Protein AF-0000000083164530 (afdb_homodimer)

pLDDT: mean 95.66, std 7.74, range [39.88, 98.94]

Nearest PDB structures (foldseek):
  2oqm-assembly2_D  TM=8.917E-01  e=1.297E-09  Shewanella denitrificans
  3qth-assembly1_A  TM=8.956E-01  e=2.385E-07  Colwellia psychrerythraea 34H
  2qe9-assembly1_B  TM=5.819E-01  e=1.856E-02  Bacillus subtilis
  2nsg-assembly1_A  TM=5.407E-01  e=1.346E-01  Corynebacterium glutamicum
  4or2-assembly1_B  TM=2.503E-01  e=7.855E+00  Escherichia coli

Foldseek 3Di:
DDDFPLNVFLLVLQLLLVLLLLLLVLLCPDPPSLVQQQFAPDPPDGGLQVLLQLLLQLLQCLLCLLQVHDGDDDPDTDNDSVSSVVSSVVSSVSSVPRDPVSSRVQQAPWDWADPDDPDTDIDGSVCCRPPPRVVSNVVSSVRSVSRCVVVPRDDDPLSNRCSVPVVSSPD/DDDFPLNVFLLVLQLLLVLLLLVLVLLCPDPPSLVQQQFAPDPPDGGLQVLLQLLLQLLQCLLCLLQVHDGDDDPDTDNDSVSSVVSSVVSSVSSVPRDPVSSRVQQAPWDWADDDDPDIDIDGSVCCRPPPRVVSNVVSSVRSVSRCVVVPRDDDPLSNRCSVPVVSSPD

InterPro domains:
  IPR018531 Protein of unknown function DUF1993 [PF09351] (5-161)
  IPR018531 Protein of unknown function DUF1993 [PTHR36922] (1-161)
  IPR034660 DinB/YfiT-like putative metalloenzymes [G3DSA:1.20.120.450] (1-166)
  IPR034660 DinB/YfiT-like putative metalloenzymes [SSF109854] (4-166)

Organism: Aspergillus parasiticus (NCBI:txid5067)

Sequence (342 aa):
MAHTFYDGTIPVLQSILNTLSHILHRASQHPNANTLLTARLHEDMYPLTDQVRITTQFSENLVARLTGREPVSFDGSPATFAECYERIETVLKALKEADKDVVNRQADVVAKTPMGPEQAVEMSAAAYAHSVALPNIYFHLTTAYGILRKEGVELGKRDYYVGFFPMLGGQMAHTFYDGTIPVLQSILNTLSHILHRASQHPNANTLLTARLHEDMYPLTDQVRITTQFSENLVARLTGREPVSFDGSPATFAECYERIETVLKALKEADKDVVNRQADVVAKTPMGPEQAVEMSAAAYAHSVALPNIYFHLTTAYGILRKEGVELGKRDYYVGFFPMLGGQ

Solvent-accessible surface area (backbone atoms only — not comparable to full-atom values): 18335 Å² total; per-residue (Å²): 132,80,84,48,65,36,66,67,39,53,59,43,52,48,16,52,51,42,13,50,51,49,52,50,52,58,38,66,70,39,96,62,29,79,63,48,48,68,36,48,66,36,92,92,45,70,26,34,27,46,24,51,34,50,29,43,46,44,51,32,44,46,54,18,54,33,62,74,46,82,53,77,80,77,80,74,58,44,86,43,70,69,45,44,51,50,51,45,50,54,43,46,51,56,52,72,66,55,51,57,68,52,27,45,66,28,34,68,46,67,42,84,38,79,62,62,95,85,37,67,44,82,38,28,39,46,54,40,42,56,55,48,39,48,57,51,34,45,41,26,48,39,47,38,52,47,29,41,42,58,72,64,42,93,73,56,71,54,51,64,38,17,29,62,37,60,79,55,57,77,109,132,79,84,48,65,36,66,69,39,52,60,44,52,49,17,52,50,43,14,50,50,48,52,50,54,58,37,64,69,39,97,61,29,77,60,48,47,69,35,48,67,37,93,92,44,69,27,36,27,46,25,52,34,49,30,45,47,43,50,32,44,47,53,18,53,32,62,74,47,81,54,76,82,76,81,73,58,47,87,44,71,68,45,44,50,51,51,47,50,54,43,46,52,55,52,70,66,56,51,58,68,54,27,46,66,26,35,69,46,67,41,83,37,77,62,64,96,85,35,69,43,81,37,27,40,46,54,40,41,57,55,48,40,48,56,49,33,45,39,27,48,40,47,36,53,47,30,40,42,58,72,65,43,93,72,54,72,55,52,64,38,17,28,62,37,60,78,55,58,76,109

Radius of gyration: 19.04 Å; Cα contacts (8 Å, |Δi|>4): 502; chains: 2; bounding box: 48×50×44 Å

Secondary structure (DSSP, 8-state):
----TGGGTHHHHHHHHHHHHHHHHHHHTSTTHHHHTT-BSSTTS-BHHHHHHHHHHHHHHHHHHHTTSPPPPPPS---SHHHHHHHHHHHHHHHHT--HHHHHHHTT-EEEEE-SSS-EEEEEHHHHIIIIIHHHHHHHHHHHHHHHHHTT----HHHHHTTT-GGGTT-/----TGGGTHHHHHHHHHHHHHHHHHHHTSTTHHHHTT-BSSTTS-BHHHHHHHHHHHHHHHHHHHTTSPPPPPPS---SHHHHHHHHHHHHHHHHT--HHHHHHHTT-EEEEE-SSS-EEEEEHHHHIIIIIHHHHHHHHHHHHHHHHHTT----HHHHHTTT-GGGTT-

Structure (mmCIF, N/CA/C/O backbone):
data_AF-0000000083164530-model_v1
#
loop_
_entity.id
_entity.type
_entity.pdbx_description
1 polymer 'Uncharacterized protein'
#
loop_
_atom_site.group_PDB
_atom_site.id
_atom_site.type_symbol
_atom_site.label_atom_id
_atom_site.label_alt_id
_atom_site.label_comp_id
_atom_site.label_asym_id
_atom_site.label_entity_id
_atom_site.label_seq_id
_atom_site.pdbx_PDB_ins_code
_atom_site.Cartn_x
_atom_site.Cartn_y
_atom_site.Cartn_z
_atom_site.occupancy
_atom_site.B_iso_or_equiv
_atom_site.auth_seq_id
_atom_site.auth_comp_id
_atom_site.auth_asym_id
_atom_site.auth_atom_id
_atom_site.pdbx_PDB_model_num
ATOM 1 N N . MET A 1 1 ? -3.197 -14.586 -20.484 1 75.06 1 MET A N 1
ATOM 2 C CA . MET A 1 1 ? -2.875 -15.695 -19.578 1 75.06 1 MET A CA 1
ATOM 3 C C . MET A 1 1 ? -3.467 -15.469 -18.203 1 75.06 1 MET A C 1
ATOM 5 O O . MET A 1 1 ? -3.779 -14.328 -17.828 1 75.06 1 MET A O 1
ATOM 9 N N . ALA A 1 2 ? -3.701 -16.609 -17.484 1 90.75 2 ALA A N 1
ATOM 10 C CA . ALA A 1 2 ? -4.328 -16.594 -16.156 1 90.75 2 ALA A CA 1
ATOM 11 C C . ALA A 1 2 ? -3.455 -15.844 -15.148 1 90.75 2 ALA A C 1
ATOM 13 O O . ALA A 1 2 ? -2.227 -15.93 -15.203 1 90.75 2 ALA A O 1
ATOM 14 N N . HIS A 1 3 ? -4.07 -15.078 -14.352 1 95.69 3 HIS A N 1
ATOM 15 C CA . HIS A 1 3 ? -3.385 -14.352 -13.297 1 95.69 3 HIS A CA 1
ATOM 16 C C . HIS A 1 3 ? -2.564 -15.297 -12.422 1 95.69 3 HIS A C 1
ATOM 18 O O . HIS A 1 3 ? -3.045 -16.359 -12.031 1 95.69 3 HIS A O 1
ATOM 24 N N . THR A 1 4 ? -1.351 -14.898 -12.188 1 97.44 4 THR A N 1
ATOM 25 C CA . THR A 1 4 ? -0.465 -15.703 -11.352 1 97.44 4 THR A CA 1
ATOM 26 C C . THR A 1 4 ? 0.096 -14.875 -10.203 1 97.44 4 THR A C 1
ATOM 28 O O . THR A 1 4 ? -0.115 -13.656 -10.148 1 97.44 4 THR A O 1
ATOM 31 N N . PHE A 1 5 ? 0.802 -15.523 -9.32 1 98.19 5 PHE A N 1
ATOM 32 C CA . PHE A 1 5 ? 1.466 -14.859 -8.195 1 98.19 5 PHE A CA 1
ATOM 33 C C . PHE A 1 5 ? 2.475 -13.836 -8.695 1 98.19 5 PHE A C 1
ATOM 35 O O . PHE A 1 5 ? 2.596 -12.75 -8.125 1 98.19 5 PHE A O 1
ATOM 42 N N . TYR A 1 6 ? 3.162 -14.117 -9.727 1 98.5 6 TYR A N 1
ATOM 43 C CA . TYR A 1 6 ? 4.086 -13.188 -10.359 1 98.5 6 TYR A CA 1
ATOM 44 C C . TYR A 1 6 ? 3.387 -11.875 -10.703 1 98.5 6 TYR A C 1
ATOM 46 O O . TYR A 1 6 ? 3.891 -10.797 -10.383 1 98.5 6 TYR A O 1
ATOM 54 N N . ASP A 1 7 ? 2.232 -11.953 -11.195 1 97.75 7 ASP A N 1
ATOM 55 C CA . ASP A 1 7 ? 1.516 -10.789 -11.711 1 97.75 7 ASP A CA 1
ATOM 56 C C . ASP A 1 7 ? 1.111 -9.844 -10.578 1 97.75 7 ASP A C 1
ATOM 58 O O . ASP A 1 7 ? 0.992 -8.641 -10.781 1 97.75 7 ASP A O 1
ATOM 62 N N . GLY A 1 8 ? 0.956 -10.383 -9.391 1 97.69 8 GLY A N 1
ATOM 63 C CA . GLY A 1 8 ? 0.522 -9.602 -8.25 1 97.69 8 GLY A CA 1
ATOM 64 C C . GLY A 1 8 ? 1.674 -9.094 -7.402 1 97.69 8 GLY A C 1
ATOM 65 O O . GLY A 1 8 ? 1.458 -8.484 -6.352 1 97.69 8 GLY A O 1
ATOM 66 N N . THR A 1 9 ? 2.926 -9.312 -7.887 1 98.75 9 THR A N 1
ATOM 67 C CA . THR A 1 9 ? 4.043 -8.93 -7.031 1 98.75 9 THR A CA 1
ATOM 68 C C . THR A 1 9 ? 5.094 -8.164 -7.824 1 98.75 9 THR A C 1
ATOM 70 O O . THR A 1 9 ? 5.227 -6.945 -7.668 1 98.75 9 THR A O 1
ATOM 73 N N . ILE A 1 10 ? 5.699 -8.812 -8.828 1 98.88 10 ILE A N 1
ATOM 74 C CA . ILE A 1 10 ? 6.871 -8.25 -9.492 1 98.88 10 ILE A CA 1
ATOM 75 C C . ILE A 1 10 ? 6.484 -6.965 -10.219 1 98.88 10 ILE A C 1
ATOM 77 O O . ILE A 1 10 ? 7.09 -5.914 -9.992 1 98.88 10 ILE A O 1
ATOM 81 N N . PRO A 1 11 ? 5.457 -6.965 -11.031 1 98.69 11 PRO A N 1
ATOM 82 C CA . PRO A 1 11 ? 5.078 -5.707 -11.672 1 98.69 11 PRO A CA 1
ATOM 83 C C . PRO A 1 11 ? 4.633 -4.641 -10.672 1 98.69 11 PRO A C 1
ATOM 85 O O . PRO A 1 11 ? 4.844 -3.447 -10.906 1 98.69 11 PRO A O 1
ATOM 88 N N . VAL A 1 12 ? 4.016 -5.047 -9.594 1 98.75 12 VAL A N 1
ATOM 89 C CA . VAL A 1 12 ? 3.596 -4.117 -8.555 1 98.75 12 VAL A CA 1
ATOM 90 C C . VAL A 1 12 ? 4.816 -3.41 -7.969 1 98.75 12 VAL A C 1
ATOM 92 O O . VAL A 1 12 ? 4.832 -2.184 -7.844 1 98.75 12 VAL A O 1
ATOM 95 N N . LEU A 1 13 ? 5.852 -4.18 -7.68 1 98.94 13 LEU A N 1
ATOM 96 C CA . LEU A 1 13 ? 7.086 -3.611 -7.148 1 98.94 13 LEU A CA 1
ATOM 97 C C . LEU A 1 13 ? 7.719 -2.65 -8.148 1 98.94 13 LEU A C 1
ATOM 99 O O . LEU A 1 13 ? 8.203 -1.584 -7.77 1 98.94 13 LEU A O 1
ATOM 103 N N . GLN A 1 14 ? 7.711 -3.066 -9.398 1 98.88 14 GLN A N 1
ATOM 104 C CA . GLN A 1 14 ? 8.242 -2.182 -10.43 1 98.88 14 GLN A CA 1
ATOM 105 C C . GLN A 1 14 ? 7.484 -0.854 -10.453 1 98.88 14 GLN A C 1
ATOM 107 O O . GLN A 1 14 ? 8.102 0.211 -10.547 1 98.88 14 GLN A O 1
ATOM 112 N N . SER A 1 15 ? 6.195 -0.925 -10.352 1 98.81 15 SER A N 1
ATOM 113 C CA . SER A 1 15 ? 5.363 0.273 -10.367 1 98.81 15 SER A CA 1
ATOM 114 C C . SER A 1 15 ? 5.664 1.172 -9.172 1 98.81 15 SER A C 1
ATOM 116 O O . SER A 1 15 ? 5.77 2.393 -9.32 1 98.81 15 SER A O 1
ATOM 118 N N . ILE A 1 16 ? 5.816 0.568 -7.996 1 98.88 16 ILE A N 1
ATOM 119 C CA . ILE A 1 16 ? 6.086 1.311 -6.77 1 98.88 16 ILE A CA 1
ATOM 120 C C . ILE A 1 16 ? 7.426 2.035 -6.891 1 98.88 16 ILE A C 1
ATOM 122 O O . ILE A 1 16 ? 7.52 3.229 -6.594 1 98.88 16 ILE A O 1
ATOM 126 N N . LEU A 1 17 ? 8.422 1.327 -7.383 1 98.94 17 LEU A N 1
ATOM 127 C CA . LEU A 1 17 ? 9.758 1.912 -7.48 1 98.94 17 LEU A CA 1
ATOM 128 C C . LEU A 1 17 ? 9.805 2.979 -8.57 1 98.94 17 LEU A C 1
ATOM 130 O O . LEU A 1 17 ? 10.531 3.971 -8.438 1 98.94 17 LEU A O 1
ATOM 134 N N . ASN A 1 18 ? 9.039 2.779 -9.633 1 98.81 18 ASN A N 1
ATOM 135 C CA . ASN A 1 18 ? 8.953 3.811 -10.664 1 98.81 18 ASN A CA 1
ATOM 136 C C . ASN A 1 18 ? 8.258 5.066 -10.141 1 98.81 18 ASN A C 1
ATOM 138 O O . ASN A 1 18 ? 8.656 6.184 -10.469 1 98.81 18 ASN A O 1
ATOM 142 N N . THR A 1 19 ? 7.238 4.875 -9.359 1 98.81 19 THR A N 1
ATOM 143 C CA . THR A 1 19 ? 6.598 6.008 -8.703 1 98.81 19 THR A CA 1
ATOM 144 C C . THR A 1 19 ? 7.582 6.734 -7.793 1 98.81 19 THR A C 1
ATOM 146 O O . THR A 1 19 ? 7.676 7.965 -7.828 1 98.81 19 THR A O 1
ATOM 149 N N . LEU A 1 20 ? 8.328 5.953 -6.973 1 98.88 20 LEU A N 1
ATOM 150 C CA . LEU A 1 20 ? 9.312 6.539 -6.07 1 98.88 20 LEU A CA 1
ATOM 151 C C . LEU A 1 20 ? 10.344 7.355 -6.844 1 98.88 20 LEU A C 1
ATOM 153 O O . LEU A 1 20 ? 10.664 8.484 -6.461 1 98.88 20 LEU A O 1
ATOM 157 N N . SER A 1 21 ? 10.836 6.781 -7.938 1 98.75 21 SER A N 1
ATOM 158 C CA . SER A 1 21 ? 11.789 7.484 -8.789 1 98.75 21 SER A CA 1
ATOM 159 C C . SER A 1 21 ? 11.195 8.781 -9.328 1 98.75 21 SER A C 1
ATOM 161 O O . SER A 1 21 ? 11.859 9.82 -9.328 1 98.75 21 SER A O 1
ATOM 163 N N . HIS A 1 22 ? 10 8.75 -9.727 1 98.56 22 HIS A N 1
ATOM 164 C CA . HIS A 1 22 ? 9.328 9.914 -10.297 1 98.56 22 HIS A CA 1
ATOM 165 C C . HIS A 1 22 ? 9.172 11.023 -9.266 1 98.56 22 HIS A C 1
ATOM 167 O O . HIS A 1 22 ? 9.492 12.18 -9.547 1 98.56 22 HIS A O 1
ATOM 173 N N . ILE A 1 23 ? 8.695 10.68 -8.062 1 98.56 23 ILE A N 1
ATOM 174 C CA . ILE A 1 23 ? 8.445 11.734 -7.094 1 98.56 23 ILE A CA 1
ATOM 175 C C . ILE A 1 23 ? 9.766 12.32 -6.609 1 98.56 23 ILE A C 1
ATOM 177 O O . ILE A 1 23 ? 9.852 13.508 -6.289 1 98.56 23 ILE A O 1
ATOM 181 N N . LEU A 1 24 ? 10.828 11.508 -6.594 1 98.69 24 LEU A N 1
ATOM 182 C CA . LEU A 1 24 ? 12.156 12.031 -6.273 1 98.69 24 LEU A CA 1
ATOM 183 C C . LEU A 1 24 ? 12.648 12.977 -7.363 1 98.69 24 LEU A C 1
ATOM 185 O O . LEU A 1 24 ? 13.312 13.969 -7.07 1 98.69 24 LEU A O 1
ATOM 189 N N . HIS A 1 25 ? 12.367 12.633 -8.609 1 98.25 25 HIS A N 1
ATOM 190 C CA . HIS A 1 25 ? 12.727 13.523 -9.703 1 98.25 25 HIS A CA 1
ATOM 191 C C . HIS A 1 25 ? 12.031 14.875 -9.562 1 98.25 25 HIS A C 1
ATOM 193 O O . HIS A 1 25 ? 12.664 15.922 -9.711 1 98.25 25 HIS A O 1
ATOM 199 N N . ARG A 1 26 ? 10.781 14.867 -9.227 1 97.88 26 ARG A N 1
ATOM 200 C CA . ARG A 1 26 ? 10.047 16.109 -8.969 1 97.88 26 ARG A CA 1
ATOM 201 C C . ARG A 1 26 ? 10.664 16.875 -7.812 1 97.88 26 ARG A C 1
ATOM 203 O O . ARG A 1 26 ? 10.781 18.109 -7.875 1 97.88 26 ARG A O 1
ATOM 210 N N . ALA A 1 27 ? 11.039 16.203 -6.82 1 98.5 27 ALA A N 1
ATOM 211 C CA . ALA A 1 27 ? 11.648 16.797 -5.641 1 98.5 27 ALA A CA 1
ATOM 212 C C . ALA A 1 27 ? 12.984 17.453 -5.988 1 98.5 27 ALA A C 1
ATOM 214 O O . ALA A 1 27 ? 13.312 18.531 -5.484 1 98.5 27 ALA A O 1
ATOM 215 N N . SER A 1 28 ? 13.758 16.812 -6.84 1 98.25 28 SER A N 1
ATOM 216 C CA . SER A 1 28 ? 15.102 17.281 -7.184 1 98.25 28 SER A CA 1
ATOM 217 C C . SER A 1 28 ? 15.047 18.594 -7.953 1 98.25 28 SER A C 1
ATOM 219 O O . SER A 1 28 ? 16.047 19.312 -8.039 1 98.25 28 SER A O 1
ATOM 221 N N . GLN A 1 29 ? 13.875 18.891 -8.477 1 97.5 29 GLN A N 1
ATOM 222 C CA . GLN A 1 29 ? 13.695 20.109 -9.242 1 97.5 29 GLN A CA 1
ATOM 223 C C . GLN A 1 29 ? 13.234 21.266 -8.352 1 97.5 29 GLN A C 1
ATOM 225 O O . GLN A 1 29 ? 13.141 22.406 -8.805 1 97.5 29 GLN A O 1
ATOM 230 N N . HIS A 1 30 ? 12.977 20.969 -7.133 1 96.62 30 HIS A N 1
ATOM 231 C CA . HIS A 1 30 ? 12.531 21.984 -6.176 1 96.62 30 HIS A CA 1
ATOM 232 C C . HIS A 1 30 ? 13.664 22.906 -5.785 1 96.62 30 HIS A C 1
ATOM 234 O O . HIS A 1 30 ? 14.812 22.484 -5.664 1 96.62 30 HIS A O 1
ATOM 240 N N . PRO A 1 31 ? 13.367 24.219 -5.535 1 95.88 31 PRO A N 1
ATOM 241 C CA . PRO A 1 31 ? 14.414 25.172 -5.172 1 95.88 31 PRO A CA 1
ATOM 242 C C . PRO A 1 31 ? 15.18 24.766 -3.91 1 95.88 31 PRO A C 1
ATOM 244 O O . PRO A 1 31 ? 16.375 25.047 -3.789 1 95.88 31 PRO A O 1
ATOM 247 N N . ASN A 1 32 ? 14.547 24.094 -3.012 1 94.5 32 ASN A N 1
ATOM 248 C CA . ASN A 1 32 ? 15.172 23.641 -1.771 1 94.5 32 ASN A CA 1
ATOM 249 C C . ASN A 1 32 ? 15.383 22.125 -1.771 1 94.5 32 ASN A C 1
ATOM 251 O O . ASN A 1 32 ? 15.203 21.469 -0.746 1 94.5 32 ASN A O 1
ATOM 255 N N . ALA A 1 33 ? 15.773 21.609 -2.848 1 96.88 33 ALA A N 1
ATOM 256 C CA . ALA A 1 33 ? 15.844 20.172 -3.057 1 96.88 33 ALA A CA 1
ATOM 257 C C . ALA A 1 33 ? 16.734 19.5 -2.012 1 96.88 33 ALA A C 1
ATOM 259 O O . ALA A 1 33 ? 16.375 18.469 -1.458 1 96.88 33 ALA A O 1
ATOM 260 N N . ASN A 1 34 ? 17.844 20.109 -1.726 1 94.25 34 ASN A N 1
ATOM 261 C CA . ASN A 1 34 ? 18.812 19.469 -0.833 1 94.25 34 ASN A CA 1
ATOM 262 C C . ASN A 1 34 ? 18.25 19.328 0.582 1 94.25 34 ASN A C 1
ATOM 264 O O . ASN A 1 34 ? 18.578 18.375 1.288 1 94.25 34 ASN A O 1
ATOM 268 N N . THR A 1 35 ? 17.406 20.234 1.021 1 97.12 35 THR A N 1
ATOM 269 C CA . THR A 1 35 ? 16.844 20.172 2.361 1 97.12 35 THR A CA 1
ATOM 270 C C . THR A 1 35 ? 15.766 19.094 2.438 1 97.12 35 THR A C 1
ATOM 272 O O . THR A 1 35 ? 15.406 18.641 3.529 1 97.12 35 THR A O 1
ATOM 275 N N . LEU A 1 36 ? 15.273 18.672 1.303 1 98.19 36 LEU A N 1
ATOM 276 C CA . LEU A 1 36 ? 14.211 17.672 1.26 1 98.19 36 LEU A CA 1
ATOM 277 C C . LEU A 1 36 ? 14.727 16.297 1.684 1 98.19 36 LEU A C 1
ATOM 279 O O . LEU A 1 36 ? 13.977 15.5 2.248 1 98.19 36 LEU A O 1
ATOM 283 N N . LEU A 1 37 ? 15.977 16.047 1.443 1 98.25 37 LEU A N 1
ATOM 284 C CA . LEU A 1 37 ? 16.547 14.734 1.69 1 98.25 37 LEU A CA 1
ATOM 285 C C . LEU A 1 37 ? 16.516 14.391 3.176 1 98.25 37 LEU A C 1
ATOM 287 O O . LEU A 1 37 ? 16.359 13.219 3.543 1 98.25 37 LEU A O 1
ATOM 291 N N . THR A 1 38 ? 16.531 15.406 4.051 1 98 38 THR A N 1
ATOM 292 C CA . THR A 1 38 ? 16.562 15.156 5.488 1 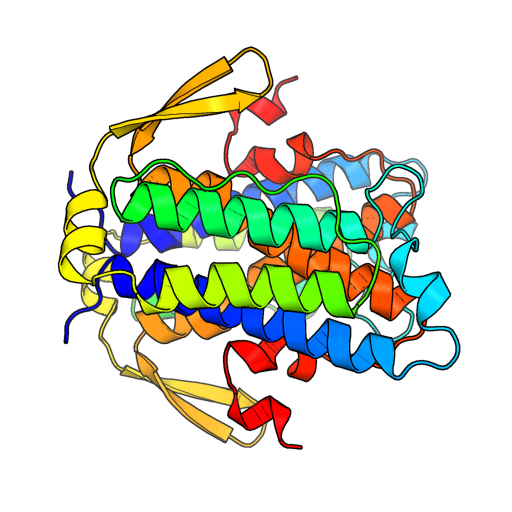98 38 THR A CA 1
ATOM 293 C C . THR A 1 38 ? 15.219 15.531 6.129 1 98 38 THR A C 1
ATOM 295 O O . THR A 1 38 ? 15.07 15.453 7.352 1 98 38 THR A O 1
ATOM 298 N N . ALA A 1 39 ? 14.289 15.922 5.305 1 98 39 ALA A N 1
ATOM 299 C CA . ALA A 1 39 ? 12.969 16.297 5.816 1 98 39 ALA A CA 1
ATOM 300 C C . ALA A 1 39 ? 12.227 15.086 6.375 1 98 39 ALA A C 1
ATOM 302 O O . ALA A 1 39 ? 12.477 13.953 5.953 1 98 39 ALA A O 1
ATOM 303 N N . ARG A 1 40 ? 11.344 15.281 7.344 1 98.12 40 ARG A N 1
ATOM 304 C CA . ARG A 1 40 ? 10.555 14.273 8.031 1 98.12 40 ARG A CA 1
ATOM 305 C C . ARG A 1 40 ? 9.078 14.664 8.086 1 98.12 40 ARG A C 1
ATOM 307 O O . ARG A 1 40 ? 8.75 15.852 8.109 1 98.12 40 ARG A O 1
ATOM 314 N N . LEU A 1 41 ? 8.273 13.625 8.078 1 97.44 41 LEU A N 1
ATOM 315 C CA . LEU A 1 41 ? 6.852 13.875 8.281 1 97.44 41 LEU A CA 1
ATOM 316 C C . LEU A 1 41 ? 6.57 14.273 9.727 1 97.44 41 LEU A C 1
ATOM 318 O O . LEU A 1 41 ? 5.766 15.172 9.977 1 97.44 41 LEU A O 1
ATOM 322 N N . HIS A 1 42 ? 7.113 13.594 10.594 1 95.94 42 HIS A N 1
ATOM 323 C CA . HIS A 1 42 ? 7.129 13.828 12.039 1 95.94 42 HIS A CA 1
ATOM 324 C C . HIS A 1 42 ? 8.531 13.633 12.609 1 95.94 42 HIS A C 1
ATOM 326 O O . HIS A 1 42 ? 9.32 12.859 12.07 1 95.94 42 HIS A O 1
ATOM 332 N N . GLU A 1 43 ? 8.867 14.273 13.734 1 96.06 43 GLU A N 1
ATOM 333 C CA . GLU A 1 43 ? 10.242 14.352 14.219 1 96.06 43 GLU A CA 1
ATOM 334 C C . GLU A 1 43 ? 10.789 12.977 14.562 1 96.06 43 GLU A C 1
ATOM 336 O O . GLU A 1 43 ? 11.992 12.734 14.445 1 96.06 43 GLU A O 1
ATOM 341 N N . ASP A 1 44 ? 9.938 12.086 14.977 1 95.81 44 ASP A N 1
ATOM 342 C CA . ASP A 1 44 ? 10.453 10.781 15.352 1 95.81 44 ASP A CA 1
ATOM 343 C C . ASP A 1 44 ? 10.25 9.758 14.234 1 95.81 44 ASP A C 1
ATOM 345 O O . ASP A 1 44 ? 10.344 8.555 14.461 1 95.81 44 ASP A O 1
ATOM 349 N N . MET A 1 45 ? 9.891 10.227 13.062 1 97.69 45 MET A N 1
ATOM 350 C CA . MET A 1 45 ? 9.82 9.367 11.883 1 97.69 45 MET A CA 1
ATOM 351 C C . MET A 1 45 ? 11.086 9.5 11.039 1 97.69 45 MET A C 1
ATOM 353 O O . MET A 1 45 ? 11.797 10.5 11.133 1 97.69 45 MET A O 1
ATOM 357 N N . TYR A 1 46 ? 11.352 8.5 10.305 1 97.88 46 TYR A N 1
ATOM 358 C CA . TYR A 1 46 ? 12.523 8.492 9.43 1 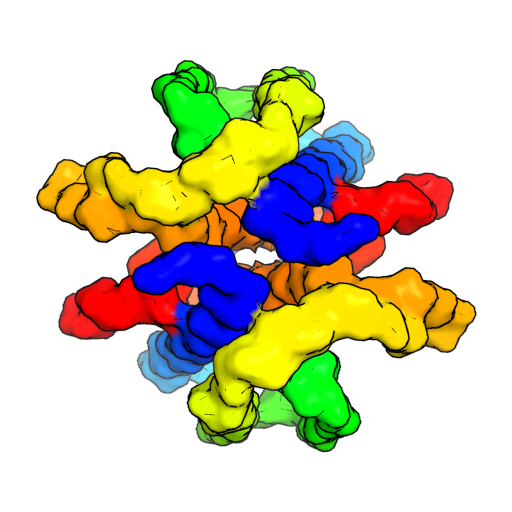97.88 46 TYR A CA 1
ATOM 359 C C . TYR A 1 46 ? 12.43 9.602 8.391 1 97.88 46 TYR A C 1
ATOM 361 O O . TYR A 1 46 ? 11.344 9.922 7.906 1 97.88 46 TYR A O 1
ATOM 369 N N . PRO A 1 47 ? 13.594 10.188 8.031 1 98.5 47 PRO A N 1
ATOM 370 C CA . PRO A 1 47 ? 13.609 11.195 6.973 1 98.5 47 PRO A CA 1
ATOM 371 C C . PRO A 1 47 ? 13.398 10.602 5.582 1 98.5 47 PRO A C 1
ATOM 373 O O . PRO A 1 47 ? 13.359 9.375 5.434 1 98.5 47 PRO A O 1
ATOM 376 N N . LEU A 1 48 ? 13.336 11.461 4.559 1 98.62 48 LEU A N 1
ATOM 377 C CA . LEU A 1 48 ? 13.055 11.07 3.182 1 98.62 48 LEU A CA 1
ATOM 378 C C . LEU A 1 48 ? 14.047 10.016 2.709 1 98.62 48 LEU A C 1
ATOM 380 O O . LEU A 1 48 ? 13.656 9.016 2.098 1 98.62 48 LEU A O 1
ATOM 384 N N . THR A 1 49 ? 15.305 10.156 2.992 1 98.56 49 THR A N 1
ATOM 385 C CA . THR A 1 49 ? 16.328 9.234 2.502 1 98.56 49 THR A CA 1
ATOM 386 C C . THR A 1 49 ? 16.141 7.848 3.113 1 98.56 49 THR A C 1
ATOM 388 O O . THR A 1 49 ? 16.391 6.836 2.459 1 98.56 49 THR A O 1
ATOM 391 N N . ASP A 1 50 ? 15.711 7.828 4.359 1 98.69 50 ASP A N 1
ATOM 392 C CA . ASP A 1 50 ? 15.453 6.539 4.984 1 98.69 50 ASP A CA 1
ATOM 393 C C . ASP A 1 50 ? 14.195 5.891 4.414 1 98.69 50 ASP A C 1
ATOM 395 O O . ASP A 1 50 ? 14.094 4.664 4.352 1 98.69 50 ASP A O 1
ATOM 399 N N . GLN A 1 51 ? 13.211 6.688 3.998 1 98.75 51 GLN A N 1
ATOM 400 C CA . GLN A 1 51 ? 12.07 6.121 3.291 1 98.75 51 GLN A CA 1
ATOM 401 C C . GLN A 1 51 ? 12.516 5.41 2.012 1 98.75 51 GLN A C 1
ATOM 403 O O . GLN A 1 51 ? 12.023 4.324 1.696 1 98.75 51 GLN A O 1
ATOM 408 N N . VAL A 1 52 ? 13.477 5.988 1.293 1 98.88 52 VAL A N 1
ATOM 409 C CA . VAL A 1 52 ? 14.031 5.375 0.088 1 98.88 52 VAL A CA 1
ATOM 410 C C . VAL A 1 52 ? 14.781 4.102 0.456 1 98.88 52 VAL A C 1
ATOM 412 O O . VAL A 1 52 ? 14.609 3.062 -0.186 1 98.88 52 VAL A O 1
ATOM 415 N N . ARG A 1 53 ? 15.57 4.219 1.501 1 98.81 53 ARG A N 1
ATOM 416 C CA . ARG A 1 53 ? 16.344 3.072 1.967 1 98.81 53 ARG A CA 1
ATOM 417 C C . ARG A 1 53 ? 15.438 1.879 2.25 1 98.81 53 ARG A C 1
ATOM 419 O O . ARG A 1 53 ? 15.68 0.776 1.756 1 98.81 53 ARG A O 1
ATOM 426 N N . ILE A 1 54 ? 14.391 2.082 2.957 1 98.5 54 ILE A N 1
ATOM 427 C CA . ILE A 1 54 ? 13.539 0.986 3.404 1 98.5 54 ILE A CA 1
ATOM 428 C C . ILE A 1 54 ? 12.719 0.458 2.229 1 98.5 54 ILE A C 1
ATOM 430 O O . ILE A 1 54 ? 12.602 -0.754 2.043 1 98.5 54 ILE A O 1
ATOM 434 N N . THR A 1 55 ? 12.18 1.361 1.386 1 98.81 55 THR A N 1
ATOM 435 C CA . THR A 1 55 ? 11.414 0.935 0.222 1 98.81 55 THR A CA 1
ATOM 436 C C . THR A 1 55 ? 12.25 0.029 -0.677 1 98.81 55 THR A C 1
ATOM 438 O O . THR A 1 55 ? 11.789 -1.036 -1.094 1 98.81 55 THR A O 1
ATOM 441 N N . THR A 1 56 ? 13.469 0.398 -0.914 1 98.88 56 THR A N 1
ATOM 442 C CA . THR A 1 56 ? 14.328 -0.354 -1.825 1 98.88 56 THR A CA 1
ATOM 443 C C . THR A 1 56 ? 14.812 -1.644 -1.17 1 98.88 56 THR A C 1
ATOM 445 O O . THR A 1 56 ? 14.82 -2.701 -1.803 1 98.88 56 THR A O 1
ATOM 448 N N . GLN A 1 57 ? 15.188 -1.563 0.12 1 98.62 57 GLN A N 1
ATOM 449 C CA . GLN A 1 57 ? 15.664 -2.768 0.791 1 98.62 57 GLN A CA 1
ATOM 450 C C . GLN A 1 57 ? 14.562 -3.818 0.889 1 98.62 57 GLN A C 1
ATOM 452 O O . GLN A 1 57 ? 14.789 -5 0.625 1 98.62 57 GLN A O 1
ATOM 457 N N . PHE A 1 58 ? 13.383 -3.422 1.254 1 98.5 58 PHE A N 1
ATOM 458 C CA . PHE A 1 58 ? 12.281 -4.379 1.365 1 98.5 58 PHE A CA 1
ATOM 459 C C . PHE A 1 58 ? 11.891 -4.914 -0.007 1 98.5 58 PHE A C 1
ATOM 461 O O . PHE A 1 58 ? 11.484 -6.07 -0.135 1 98.5 58 PHE A O 1
ATOM 468 N N . SER A 1 59 ? 11.969 -4.074 -1.051 1 98.88 59 SER A N 1
ATOM 469 C CA . SER A 1 59 ? 11.734 -4.57 -2.404 1 98.88 59 SER A CA 1
ATOM 470 C C . SER A 1 59 ? 12.766 -5.621 -2.793 1 98.88 59 SER A C 1
ATOM 472 O O . SER A 1 59 ? 12.422 -6.664 -3.35 1 98.88 59 SER A O 1
ATOM 474 N N . GLU A 1 60 ? 14.031 -5.352 -2.449 1 98.81 60 GLU A N 1
ATOM 475 C CA . GLU A 1 60 ? 15.094 -6.32 -2.689 1 98.81 60 GLU A CA 1
ATOM 476 C C . GLU A 1 60 ? 14.875 -7.594 -1.879 1 98.81 60 GLU A C 1
ATOM 478 O O . GLU A 1 60 ? 15.039 -8.703 -2.396 1 98.81 60 GLU A O 1
ATOM 483 N N . ASN A 1 61 ? 14.484 -7.469 -0.606 1 98.5 61 ASN A N 1
ATOM 484 C CA . ASN A 1 61 ? 14.18 -8.633 0.214 1 98.5 61 ASN A CA 1
ATOM 485 C C . ASN A 1 61 ? 13.094 -9.5 -0.422 1 98.5 61 ASN A C 1
ATOM 487 O O . ASN A 1 61 ? 13.211 -10.727 -0.446 1 98.5 61 ASN A O 1
ATOM 491 N N . LEU A 1 62 ? 12.086 -8.828 -0.978 1 98.75 62 LEU A N 1
ATOM 492 C CA . LEU A 1 62 ? 10.961 -9.57 -1.534 1 98.75 62 LEU A CA 1
ATOM 493 C C . LEU A 1 62 ? 11.359 -10.281 -2.82 1 98.75 62 LEU A C 1
ATOM 495 O O . LEU A 1 62 ? 11.102 -11.477 -2.979 1 98.75 62 LEU A O 1
ATOM 499 N N . VAL A 1 63 ? 12.016 -9.57 -3.746 1 98.88 63 VAL A N 1
ATOM 500 C CA . VAL A 1 63 ? 12.367 -10.227 -5.004 1 98.88 63 VAL A CA 1
ATOM 501 C C . VAL A 1 63 ? 13.359 -11.352 -4.738 1 98.88 63 VAL A C 1
ATOM 503 O O . VAL A 1 63 ? 13.312 -12.398 -5.391 1 98.88 63 VAL A O 1
ATOM 506 N N . ALA A 1 64 ? 14.25 -11.18 -3.809 1 98.62 64 ALA A N 1
ATOM 507 C CA . ALA A 1 64 ? 15.172 -12.25 -3.439 1 98.62 64 ALA A CA 1
ATOM 508 C C . ALA A 1 64 ? 14.414 -13.469 -2.928 1 98.62 64 ALA A C 1
ATOM 510 O O . ALA A 1 64 ? 14.672 -14.594 -3.359 1 98.62 64 ALA A O 1
ATOM 511 N N . ARG A 1 65 ? 13.492 -13.281 -2.031 1 98.31 65 ARG A N 1
ATOM 512 C CA . ARG A 1 65 ? 12.648 -14.359 -1.513 1 98.31 65 ARG A CA 1
ATOM 513 C C . ARG A 1 65 ? 11.891 -15.055 -2.639 1 98.31 65 ARG A C 1
ATOM 515 O O . ARG A 1 65 ? 11.812 -16.281 -2.666 1 98.31 65 ARG A O 1
ATOM 522 N N . LEU A 1 66 ? 11.398 -14.273 -3.605 1 98.69 66 LEU A N 1
ATOM 523 C CA . LEU A 1 66 ? 10.555 -14.789 -4.676 1 98.69 66 LEU A CA 1
ATOM 524 C C . LEU A 1 66 ? 11.391 -15.508 -5.734 1 98.69 66 LEU A C 1
ATOM 526 O O . LEU A 1 66 ? 10.844 -16.219 -6.578 1 98.69 66 LEU A O 1
ATOM 530 N N . THR A 1 67 ? 12.641 -15.344 -5.688 1 98.38 67 THR A N 1
ATOM 531 C CA . THR A 1 67 ? 13.5 -15.984 -6.68 1 98.38 67 THR A CA 1
ATOM 532 C C . THR A 1 67 ? 14.453 -16.969 -6.02 1 98.38 67 THR A C 1
ATOM 534 O O . THR A 1 67 ? 15.359 -17.5 -6.668 1 98.38 67 THR A O 1
ATOM 537 N N . GLY A 1 68 ? 14.312 -17.141 -4.746 1 96.94 68 GLY A N 1
ATOM 538 C CA . GLY A 1 68 ? 15.039 -18.188 -4.035 1 96.94 68 GLY A CA 1
ATOM 539 C C . GLY A 1 68 ? 16.5 -17.859 -3.82 1 96.94 68 GLY A C 1
ATOM 540 O O . GLY A 1 68 ? 17.359 -18.75 -3.873 1 96.94 68 GLY A O 1
ATOM 541 N N . ARG A 1 69 ? 16.828 -16.672 -3.684 1 96.62 69 ARG A N 1
ATOM 542 C CA . ARG A 1 69 ? 18.203 -16.266 -3.426 1 96.62 69 ARG A CA 1
ATOM 543 C C . ARG A 1 69 ? 18.297 -15.406 -2.168 1 96.62 69 ARG A C 1
ATOM 545 O O . ARG A 1 69 ? 17.281 -14.938 -1.652 1 96.62 69 ARG A O 1
ATOM 552 N N . GLU A 1 70 ? 19.547 -15.172 -1.62 1 96.88 70 GLU A N 1
ATOM 553 C CA . GLU A 1 70 ? 19.781 -14.234 -0.528 1 96.88 70 GLU A CA 1
ATOM 554 C C . GLU A 1 70 ? 19.688 -12.789 -1.015 1 96.88 70 GLU A C 1
ATOM 556 O O . GLU A 1 70 ? 20.156 -12.469 -2.105 1 96.88 70 GLU A O 1
ATOM 561 N N . PRO A 1 71 ? 19.109 -11.984 -0.2 1 97.56 71 PRO A N 1
ATOM 562 C CA . PRO A 1 71 ? 19 -10.586 -0.624 1 97.56 71 PRO A CA 1
ATOM 563 C C . PRO A 1 71 ? 20.344 -9.852 -0.554 1 97.56 71 PRO A C 1
ATOM 565 O O . PRO A 1 71 ? 21.172 -10.164 0.3 1 97.56 71 PRO A O 1
ATOM 568 N N . VAL A 1 72 ? 20.438 -8.906 -1.463 1 96.88 72 VAL A N 1
ATOM 569 C CA . VAL A 1 72 ? 21.531 -7.934 -1.354 1 96.88 72 VAL A CA 1
ATOM 570 C C . VAL A 1 72 ? 21.234 -6.969 -0.208 1 96.88 72 VAL A C 1
ATOM 572 O O . VAL A 1 72 ? 20.141 -6.402 -0.127 1 96.88 72 VAL A O 1
ATOM 575 N N . SER A 1 73 ? 22.125 -6.812 0.665 1 96.31 73 SER A N 1
ATOM 576 C CA . SER A 1 73 ? 22.031 -5.789 1.698 1 96.31 73 SER A CA 1
ATOM 577 C C . SER A 1 73 ? 22.75 -4.512 1.278 1 96.31 73 SER A C 1
ATOM 579 O O . SER A 1 73 ? 23.969 -4.52 1.05 1 96.31 73 SER A O 1
ATOM 581 N N . PHE A 1 74 ? 21.969 -3.418 1.198 1 96.06 74 PHE A N 1
ATOM 582 C CA . PHE A 1 74 ? 22.578 -2.15 0.813 1 96.06 74 PHE A CA 1
ATOM 583 C C . PHE A 1 74 ? 23.156 -1.437 2.027 1 96.06 74 PHE A C 1
ATOM 585 O O . PHE A 1 74 ? 22.562 -1.468 3.111 1 96.06 74 PHE A O 1
ATOM 592 N N . ASP A 1 75 ? 24.219 -0.814 1.84 1 91.81 75 ASP A N 1
ATOM 593 C CA . ASP A 1 75 ? 24.875 -0.105 2.934 1 91.81 75 ASP A CA 1
ATOM 594 C C . ASP A 1 75 ? 24.188 1.236 3.203 1 91.81 75 ASP A C 1
ATOM 596 O O . ASP A 1 75 ? 24.078 2.07 2.303 1 91.81 75 ASP A O 1
ATOM 600 N N . GLY A 1 76 ? 23.734 1.454 4.34 1 91.44 76 GLY A N 1
ATOM 601 C CA . GLY A 1 76 ? 23.266 2.744 4.828 1 91.44 76 GLY A CA 1
ATOM 602 C C . GLY A 1 76 ? 22.188 3.355 3.961 1 91.44 76 GLY A C 1
ATOM 603 O O . GLY A 1 76 ? 21.656 2.693 3.07 1 91.44 76 GLY A O 1
ATOM 604 N N . SER A 1 77 ? 21.812 4.547 4.332 1 94.44 77 SER A N 1
ATOM 605 C CA . SER A 1 77 ? 20.859 5.34 3.562 1 94.44 77 SER A CA 1
ATOM 606 C C . SER A 1 77 ? 21.562 6.129 2.459 1 94.44 77 SER A C 1
ATOM 608 O O . SER A 1 77 ? 22.672 6.637 2.658 1 94.44 77 SER A O 1
ATOM 610 N N . PRO A 1 78 ? 20.859 6.195 1.24 1 97.25 78 PRO A N 1
ATOM 611 C CA . PRO A 1 78 ? 21.391 7.133 0.247 1 97.25 78 PRO A CA 1
ATOM 612 C C . PRO A 1 78 ? 21.422 8.57 0.752 1 97.25 78 PRO A C 1
ATOM 614 O O . PRO A 1 78 ? 20.531 8.992 1.49 1 97.25 78 PRO A O 1
ATOM 617 N N . ALA A 1 79 ? 22.375 9.359 0.318 1 95.62 79 ALA A N 1
ATOM 618 C CA . ALA A 1 79 ? 22.578 10.695 0.872 1 95.62 79 ALA A CA 1
ATOM 619 C C . ALA A 1 79 ? 22.281 11.766 -0.171 1 95.62 79 ALA A C 1
ATOM 621 O O . ALA A 1 79 ? 22.125 12.945 0.166 1 95.62 79 ALA A O 1
ATOM 622 N N . THR A 1 80 ? 22.266 11.344 -1.446 1 97.62 80 THR A N 1
ATOM 623 C CA . THR A 1 80 ? 21.984 12.258 -2.545 1 97.62 80 THR A CA 1
ATOM 624 C C . THR A 1 80 ? 20.875 11.711 -3.443 1 97.62 80 THR A C 1
ATOM 626 O O . THR A 1 80 ? 20.562 10.523 -3.387 1 97.62 80 THR A O 1
ATOM 629 N N . PHE A 1 81 ? 20.359 12.609 -4.207 1 98.38 81 PHE A N 1
ATOM 630 C CA . PHE A 1 81 ? 19.375 12.156 -5.176 1 98.38 81 PHE A CA 1
ATOM 631 C C . PHE A 1 81 ? 19.969 11.125 -6.121 1 98.38 81 PHE A C 1
ATOM 633 O O . PHE A 1 81 ? 19.328 10.133 -6.461 1 98.38 81 PHE A O 1
ATOM 640 N N . ALA A 1 82 ? 21.188 11.367 -6.57 1 98.19 82 ALA A N 1
ATOM 641 C CA . ALA A 1 82 ? 21.875 10.43 -7.461 1 98.19 82 ALA A CA 1
ATOM 642 C C . ALA A 1 82 ? 21.969 9.047 -6.828 1 98.19 82 ALA A C 1
ATOM 644 O O . ALA A 1 82 ? 21.719 8.039 -7.488 1 98.19 82 ALA A O 1
ATOM 645 N N . GLU A 1 83 ? 22.297 9 -5.555 1 98.31 83 GLU A N 1
ATOM 646 C CA . GLU A 1 83 ? 22.391 7.73 -4.848 1 98.31 83 GLU A CA 1
ATOM 647 C C . GLU A 1 83 ? 21.016 7.07 -4.707 1 98.31 83 GLU A C 1
ATOM 649 O O . GLU A 1 83 ? 20.906 5.848 -4.762 1 98.31 83 GLU A O 1
ATOM 654 N N . CYS A 1 84 ? 20.016 7.859 -4.48 1 98.62 84 CYS A N 1
ATOM 655 C CA . CYS A 1 84 ? 18.641 7.336 -4.438 1 98.62 84 CYS A CA 1
ATOM 656 C C . CYS A 1 84 ? 18.281 6.652 -5.75 1 98.62 84 CYS A C 1
ATOM 658 O O . CYS A 1 84 ? 17.781 5.523 -5.75 1 98.62 84 CYS A O 1
ATOM 660 N N . TYR A 1 85 ? 18.578 7.312 -6.859 1 98.62 85 TYR A N 1
ATOM 661 C CA . TYR A 1 85 ? 18.25 6.766 -8.172 1 98.62 85 TYR A CA 1
ATOM 662 C C . TYR A 1 85 ? 19.047 5.488 -8.438 1 98.62 85 TYR A C 1
ATOM 664 O O . TYR A 1 85 ? 18.5 4.52 -8.977 1 98.62 85 TYR A O 1
ATOM 672 N N . GLU A 1 86 ? 20.266 5.492 -8.062 1 98.25 86 GLU A N 1
ATOM 673 C CA . GLU A 1 86 ? 21.109 4.32 -8.266 1 98.25 86 GLU A CA 1
ATOM 674 C C . GLU A 1 86 ? 20.562 3.107 -7.52 1 98.25 86 GLU A C 1
ATOM 676 O O . GLU A 1 86 ? 20.516 2 -8.055 1 98.25 86 GLU A O 1
ATOM 681 N N . ARG A 1 87 ? 20.188 3.355 -6.324 1 98.19 87 ARG A N 1
ATOM 682 C CA . ARG A 1 87 ? 19.594 2.289 -5.512 1 98.19 87 ARG A CA 1
ATOM 683 C C . ARG A 1 87 ? 18.312 1.765 -6.141 1 98.19 87 ARG A C 1
ATOM 685 O O . ARG A 1 87 ? 18.109 0.553 -6.238 1 98.19 87 ARG A O 1
ATOM 692 N N . ILE A 1 88 ? 17.438 2.652 -6.52 1 98.81 88 ILE A N 1
ATOM 693 C CA . ILE A 1 88 ? 16.172 2.289 -7.141 1 98.81 88 ILE A CA 1
ATOM 694 C C . ILE A 1 88 ? 16.422 1.484 -8.414 1 98.81 88 ILE A C 1
ATOM 696 O O . ILE A 1 88 ? 15.828 0.428 -8.617 1 98.81 88 ILE A O 1
ATOM 700 N N . GLU A 1 89 ? 17.375 1.917 -9.242 1 98.69 89 GLU A N 1
ATOM 701 C CA . GLU A 1 89 ? 17.672 1.248 -10.508 1 98.69 89 GLU A CA 1
ATOM 702 C C . GLU A 1 89 ? 18.234 -0.151 -10.266 1 98.69 89 GLU A C 1
ATOM 704 O O . GLU A 1 89 ? 17.969 -1.074 -11.031 1 98.69 89 GLU A O 1
ATOM 709 N N . THR A 1 90 ? 19.031 -0.249 -9.242 1 98.62 90 THR A N 1
ATOM 710 C CA . THR A 1 90 ? 19.594 -1.551 -8.906 1 98.62 90 THR A CA 1
ATOM 711 C C . THR A 1 90 ? 18.5 -2.559 -8.609 1 98.62 90 THR A C 1
ATOM 713 O O . THR A 1 90 ? 18.516 -3.684 -9.117 1 98.62 90 THR A O 1
ATOM 716 N N . VAL A 1 91 ? 17.531 -2.178 -7.824 1 98.88 91 VAL A N 1
ATOM 717 C CA . VAL A 1 91 ? 16.453 -3.086 -7.473 1 98.88 91 VAL A CA 1
ATOM 718 C C . VAL A 1 91 ? 15.555 -3.32 -8.688 1 98.88 91 VAL A C 1
ATOM 720 O O . VAL A 1 91 ? 15.094 -4.441 -8.922 1 98.88 91 VAL A O 1
ATOM 723 N N . LEU A 1 92 ? 15.305 -2.262 -9.477 1 98.88 92 LEU A N 1
ATOM 724 C CA . LEU A 1 92 ? 14.508 -2.408 -10.688 1 98.88 92 LEU A CA 1
ATOM 725 C C . LEU A 1 92 ? 15.141 -3.428 -11.633 1 98.88 92 LEU A C 1
ATOM 727 O O . LEU A 1 92 ? 14.43 -4.199 -12.281 1 98.88 92 LEU A O 1
ATOM 731 N N . LYS A 1 93 ? 16.453 -3.439 -11.758 1 98.75 93 LYS A N 1
ATOM 732 C CA . LYS A 1 93 ? 17.141 -4.43 -12.586 1 98.75 93 LYS A CA 1
ATOM 733 C C . LYS A 1 93 ? 16.859 -5.844 -12.086 1 98.75 93 LYS A C 1
ATOM 735 O O . LYS A 1 93 ? 16.578 -6.746 -12.875 1 98.75 93 LYS A O 1
ATOM 740 N N . ALA A 1 94 ? 16.969 -6.027 -10.758 1 98.69 94 ALA A N 1
ATOM 741 C CA . ALA A 1 94 ? 16.688 -7.336 -10.172 1 98.69 94 ALA A CA 1
ATOM 742 C C . ALA A 1 94 ? 15.25 -7.766 -10.477 1 98.69 94 ALA A C 1
ATOM 744 O O . ALA A 1 94 ? 14.992 -8.938 -10.773 1 98.69 94 ALA A O 1
ATOM 745 N N . LEU A 1 95 ? 14.312 -6.883 -10.406 1 98.88 95 LEU A N 1
ATOM 746 C CA . LEU A 1 95 ? 12.906 -7.172 -10.68 1 98.88 95 LEU A CA 1
ATOM 747 C C . LEU A 1 95 ? 12.711 -7.547 -12.148 1 98.88 95 LEU A C 1
ATOM 749 O O . LEU A 1 95 ? 11.953 -8.469 -12.461 1 98.88 95 LEU A O 1
ATOM 753 N N . LYS A 1 96 ? 13.367 -6.844 -12.992 1 98.56 96 LYS A N 1
ATOM 754 C CA . LYS A 1 96 ? 13.273 -7.109 -14.43 1 98.56 96 LYS A CA 1
ATOM 755 C C . LYS A 1 96 ? 13.805 -8.5 -14.766 1 98.56 96 LYS A C 1
ATOM 757 O O . LYS A 1 96 ? 13.297 -9.156 -15.68 1 98.56 96 LYS A O 1
ATOM 762 N N . GLU A 1 97 ? 14.703 -8.977 -14.016 1 98.44 97 GLU A N 1
ATOM 763 C CA . GLU A 1 97 ? 15.375 -10.242 -14.289 1 98.44 97 GLU A CA 1
ATOM 764 C C . GLU A 1 97 ? 14.664 -11.406 -13.602 1 98.44 97 GLU A C 1
ATOM 766 O O . GLU A 1 97 ? 15.016 -12.57 -13.82 1 98.44 97 GLU A O 1
ATOM 771 N N . ALA A 1 98 ? 13.664 -11.141 -12.805 1 98.69 98 ALA A N 1
ATOM 772 C CA . ALA A 1 98 ? 12.961 -12.203 -12.094 1 98.69 98 ALA A CA 1
ATOM 773 C C . ALA A 1 98 ? 12.172 -13.086 -13.055 1 98.69 98 ALA A C 1
ATOM 775 O O . ALA A 1 98 ? 11.328 -12.586 -13.812 1 98.69 98 ALA A O 1
ATOM 776 N N . ASP A 1 99 ? 12.43 -14.352 -12.992 1 98.69 99 ASP A N 1
ATOM 777 C CA . ASP A 1 99 ? 11.758 -15.312 -13.859 1 98.69 99 ASP A CA 1
ATOM 778 C C . ASP A 1 99 ? 10.344 -15.609 -13.367 1 98.69 99 ASP A C 1
ATOM 780 O O . ASP A 1 99 ? 10.156 -15.992 -12.211 1 98.69 99 ASP A O 1
ATOM 784 N N . LYS A 1 100 ? 9.414 -15.531 -14.219 1 98.44 100 LYS A N 1
ATOM 785 C CA . LYS A 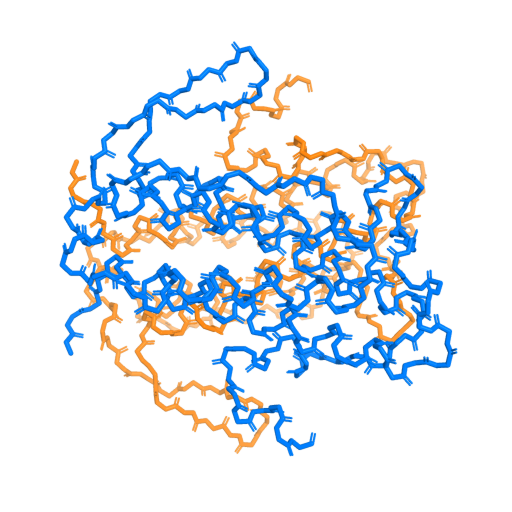1 100 ? 8.008 -15.695 -13.859 1 98.44 100 LYS A CA 1
ATOM 786 C C . LYS A 1 100 ? 7.746 -17.094 -13.289 1 98.44 100 LYS A C 1
ATOM 788 O O . LYS A 1 100 ? 7.059 -17.234 -12.281 1 98.44 100 LYS A O 1
ATOM 793 N N . ASP A 1 101 ? 8.289 -18.109 -13.922 1 98.38 101 ASP A N 1
ATOM 794 C CA . ASP A 1 101 ? 8.055 -19.484 -13.477 1 98.38 101 ASP A CA 1
ATOM 795 C C . ASP A 1 101 ? 8.664 -19.734 -12.102 1 98.38 101 ASP A C 1
ATOM 797 O O . ASP A 1 101 ? 8.062 -20.391 -11.25 1 98.38 101 ASP A O 1
ATOM 801 N N . VAL A 1 102 ? 9.844 -19.219 -11.906 1 98.56 102 VAL A N 1
ATOM 802 C CA . VAL A 1 102 ? 10.508 -19.359 -10.617 1 98.56 102 VAL A CA 1
ATOM 803 C C . VAL A 1 102 ? 9.695 -18.672 -9.531 1 98.56 102 VAL A C 1
ATOM 805 O O . VAL A 1 102 ? 9.438 -19.266 -8.477 1 98.56 102 VAL A O 1
ATOM 808 N N . VAL A 1 103 ? 9.242 -17.453 -9.766 1 98.75 103 VAL A N 1
ATOM 809 C CA . VAL A 1 103 ? 8.453 -16.688 -8.805 1 98.75 103 VAL A CA 1
ATOM 810 C C . VAL A 1 103 ? 7.18 -17.469 -8.461 1 98.75 103 VAL A C 1
ATOM 812 O O . VAL A 1 103 ? 6.82 -17.594 -7.289 1 98.75 103 VAL A O 1
ATOM 815 N N . ASN A 1 104 ? 6.547 -18 -9.477 1 98.38 104 ASN A N 1
ATOM 816 C CA . ASN A 1 104 ? 5.297 -18.719 -9.258 1 98.38 104 ASN A CA 1
ATOM 817 C C . ASN A 1 104 ? 5.523 -20 -8.453 1 98.38 104 ASN A C 1
ATOM 819 O O . ASN A 1 104 ? 4.691 -20.359 -7.617 1 98.38 104 ASN A O 1
ATOM 823 N N . ARG A 1 105 ? 6.602 -20.594 -8.617 1 97.88 105 ARG A N 1
ATOM 824 C CA . ARG A 1 105 ? 6.902 -21.812 -7.887 1 97.88 105 ARG A CA 1
ATOM 825 C C . ARG A 1 105 ? 7.289 -21.516 -6.441 1 97.88 105 ARG A C 1
ATOM 827 O O . ARG A 1 105 ? 7.176 -22.375 -5.566 1 97.88 105 ARG A O 1
ATOM 834 N N . GLN A 1 106 ? 7.699 -20.328 -6.203 1 97.94 106 GLN A N 1
ATOM 835 C CA . GLN A 1 106 ? 8.203 -19.953 -4.887 1 97.94 106 GLN A CA 1
ATOM 836 C C . GLN A 1 106 ? 7.059 -19.562 -3.949 1 97.94 106 GLN A C 1
ATOM 838 O O . GLN A 1 106 ? 7.25 -19.469 -2.734 1 97.94 106 GLN A O 1
ATOM 843 N N . ALA A 1 107 ? 5.895 -19.406 -4.406 1 98.06 107 ALA A N 1
ATOM 844 C CA . ALA A 1 107 ? 4.797 -18.766 -3.678 1 98.06 107 ALA A CA 1
ATOM 845 C C . ALA A 1 107 ? 4.527 -19.5 -2.361 1 98.06 107 ALA A C 1
ATOM 847 O O . ALA A 1 107 ? 4.281 -18.859 -1.334 1 98.06 107 ALA A O 1
ATOM 848 N N . ASP A 1 108 ? 4.684 -20.812 -2.41 1 97.94 108 ASP A N 1
ATOM 849 C CA . ASP A 1 108 ? 4.25 -21.578 -1.248 1 97.94 108 ASP A CA 1
ATOM 850 C C . ASP A 1 108 ? 5.445 -22.094 -0.443 1 97.94 108 ASP A C 1
ATOM 852 O O . ASP A 1 108 ? 5.277 -22.812 0.54 1 97.94 108 ASP A O 1
ATOM 856 N N . VAL A 1 109 ? 6.613 -21.734 -0.877 1 98 109 VAL A N 1
ATOM 857 C CA . VAL A 1 109 ? 7.812 -22.125 -0.148 1 98 109 VAL A CA 1
ATOM 858 C C . VAL A 1 109 ? 7.883 -21.375 1.181 1 98 109 VAL A C 1
ATOM 860 O O . VAL A 1 109 ? 7.777 -20.156 1.216 1 98 109 VAL A O 1
ATOM 863 N N . VAL A 1 110 ? 8.008 -22.141 2.279 1 97.19 110 VAL A N 1
ATOM 864 C CA . VAL A 1 110 ? 8.023 -21.594 3.631 1 97.19 110 VAL A CA 1
ATOM 865 C C . VAL A 1 110 ? 9.469 -21.344 4.066 1 97.19 110 VAL A C 1
ATOM 867 O O . VAL A 1 110 ? 10.352 -22.172 3.822 1 97.19 110 VAL A O 1
ATOM 870 N N . ALA A 1 111 ? 9.703 -20.203 4.633 1 95.81 111 ALA A N 1
ATOM 871 C CA . ALA A 1 111 ? 11.016 -19.859 5.188 1 95.81 111 ALA A CA 1
ATOM 872 C C . ALA A 1 111 ? 10.867 -19.047 6.465 1 95.81 111 ALA A C 1
ATOM 874 O O . ALA A 1 111 ? 9.812 -18.469 6.723 1 95.81 111 ALA A O 1
ATOM 875 N N . LYS A 1 112 ? 11.945 -19.109 7.246 1 94.25 112 LYS A N 1
ATOM 876 C CA . LYS A 1 112 ? 11.977 -18.297 8.461 1 94.25 112 LYS A CA 1
ATOM 877 C C . LYS A 1 112 ? 11.992 -16.812 8.125 1 94.25 112 LYS A C 1
ATOM 879 O O . LYS A 1 112 ? 12.781 -16.359 7.293 1 94.25 112 LYS A O 1
ATOM 884 N N . THR A 1 113 ? 11.047 -16 8.766 1 93.44 113 THR A N 1
ATOM 885 C CA . THR A 1 113 ? 10.891 -14.57 8.539 1 93.44 113 THR A CA 1
ATOM 886 C C . THR A 1 113 ? 11.055 -13.797 9.836 1 93.44 113 THR A C 1
ATOM 888 O O . THR A 1 113 ? 10.281 -13.984 10.781 1 93.44 113 THR A O 1
ATOM 891 N N . PRO A 1 114 ? 12.023 -12.961 9.883 1 87.94 114 PRO A N 1
ATOM 892 C CA . PRO A 1 114 ? 12.195 -12.148 11.086 1 87.94 114 PRO A CA 1
ATOM 893 C C . PRO A 1 114 ? 11.055 -11.156 11.297 1 87.94 114 PRO A C 1
ATOM 895 O O . PRO A 1 114 ? 10.648 -10.469 10.359 1 87.94 114 PRO A O 1
ATOM 898 N N . MET A 1 115 ? 10.406 -11.289 12.477 1 84.12 115 MET A N 1
ATOM 899 C CA . MET A 1 115 ? 9.383 -10.336 12.891 1 84.12 115 MET A CA 1
ATOM 900 C C . MET A 1 115 ? 9.883 -9.477 14.055 1 84.12 115 MET A C 1
ATOM 902 O O . MET A 1 115 ? 9.477 -9.688 15.203 1 84.12 115 MET A O 1
ATOM 906 N N . GLY A 1 116 ? 10.828 -8.664 13.914 1 74 116 GLY A N 1
ATOM 907 C CA . GLY A 1 116 ? 11.5 -7.93 14.977 1 74 116 GLY A CA 1
ATOM 908 C C . GLY A 1 116 ? 12.805 -8.562 15.414 1 74 116 GLY A C 1
ATOM 909 O O . GLY A 1 116 ? 13.234 -9.562 14.844 1 74 116 GLY A O 1
ATOM 910 N N . PRO A 1 117 ? 13.422 -8.062 16.422 1 76.5 117 PRO A N 1
ATOM 911 C CA . PRO A 1 117 ? 14.758 -8.516 16.828 1 76.5 117 PRO A CA 1
ATOM 912 C C . PRO A 1 117 ? 14.742 -9.898 17.469 1 76.5 117 PRO A C 1
ATOM 914 O O . PRO A 1 117 ? 15.734 -10.625 17.406 1 76.5 117 PRO A O 1
ATOM 917 N N . GLU A 1 118 ? 13.664 -10.25 18 1 78.06 118 GLU A N 1
ATOM 918 C CA . GLU A 1 118 ? 13.719 -11.477 18.797 1 78.06 118 GLU A CA 1
ATOM 919 C C . GLU A 1 118 ? 12.703 -12.5 18.297 1 78.06 118 GLU A C 1
ATOM 921 O O . GLU A 1 118 ? 12.5 -13.539 18.922 1 78.06 118 GLU A O 1
ATOM 926 N N . GLN A 1 119 ? 12.125 -12.266 17.266 1 83.69 119 GLN A N 1
ATOM 927 C CA . GLN A 1 119 ? 11.07 -13.18 16.859 1 83.69 119 GLN A CA 1
ATOM 928 C C . GLN A 1 119 ? 11.133 -13.453 15.352 1 83.69 119 GLN A C 1
ATOM 930 O O . GLN A 1 119 ? 11.414 -12.547 14.562 1 83.69 119 GLN A O 1
ATOM 935 N N . ALA A 1 120 ? 11.117 -14.773 15.102 1 88.56 120 ALA A N 1
ATOM 936 C CA . ALA A 1 120 ? 10.984 -15.203 13.711 1 88.56 120 ALA A CA 1
ATOM 937 C C . ALA A 1 120 ? 9.82 -16.188 13.555 1 88.56 120 ALA A C 1
ATOM 939 O O . ALA A 1 120 ? 9.539 -16.984 14.453 1 88.56 120 ALA A O 1
ATOM 940 N N . VAL A 1 121 ? 9.133 -16.016 12.445 1 91.62 121 VAL A N 1
ATOM 941 C CA . VAL A 1 121 ? 7.996 -16.891 12.18 1 91.62 121 VAL A CA 1
ATOM 942 C C . VAL A 1 121 ? 8.18 -17.578 10.82 1 91.62 121 VAL A C 1
ATOM 944 O O . VAL A 1 121 ? 8.789 -17 9.914 1 91.62 121 VAL A O 1
ATOM 947 N N . GLU A 1 122 ? 7.703 -18.812 10.75 1 95 122 GLU A N 1
ATOM 948 C CA . GLU A 1 122 ? 7.641 -19.484 9.453 1 95 122 GLU A CA 1
ATOM 949 C C . GLU A 1 122 ? 6.477 -18.953 8.617 1 95 122 GLU A C 1
ATOM 951 O O . GLU A 1 122 ? 5.336 -18.906 9.086 1 95 122 GLU A O 1
ATOM 956 N N . MET A 1 123 ? 6.891 -18.547 7.383 1 95.19 123 MET A N 1
ATOM 957 C CA . MET A 1 123 ? 5.887 -17.969 6.5 1 95.19 123 MET A CA 1
ATOM 958 C C . MET A 1 123 ? 6.191 -18.281 5.039 1 95.19 123 MET A C 1
ATOM 960 O O . MET A 1 123 ? 7.355 -18.328 4.641 1 95.19 123 MET A O 1
ATOM 964 N N . SER A 1 124 ? 5.094 -18.562 4.301 1 97.75 124 SER A N 1
ATOM 965 C CA . SER A 1 124 ? 5.297 -18.75 2.867 1 97.75 124 SER A CA 1
ATOM 966 C C . SER A 1 124 ? 5.734 -17.438 2.199 1 97.75 124 SER A C 1
ATOM 968 O O . SER A 1 124 ? 5.516 -16.359 2.742 1 97.75 124 SER A O 1
ATOM 970 N N . ALA A 1 125 ? 6.316 -17.531 0.999 1 98.25 125 ALA A N 1
ATOM 971 C CA . ALA A 1 125 ? 6.699 -16.344 0.239 1 98.25 125 ALA A CA 1
ATOM 972 C C . ALA A 1 125 ? 5.484 -15.469 -0.066 1 98.25 125 ALA A C 1
ATOM 974 O O . ALA A 1 125 ? 5.566 -14.234 -0.016 1 98.25 125 ALA A O 1
ATOM 975 N N . ALA A 1 126 ? 4.375 -16.109 -0.328 1 98.38 126 ALA A N 1
ATOM 976 C CA . ALA A 1 126 ? 3.16 -15.352 -0.63 1 98.38 126 ALA A CA 1
ATOM 977 C C . ALA A 1 126 ? 2.658 -14.602 0.601 1 98.38 126 ALA A C 1
ATOM 979 O O . ALA A 1 126 ? 2.279 -13.43 0.51 1 98.38 126 ALA A O 1
ATOM 980 N N . ALA A 1 127 ? 2.654 -15.266 1.686 1 97.31 127 ALA A N 1
ATOM 981 C CA . ALA A 1 127 ? 2.248 -14.594 2.92 1 97.31 127 ALA A CA 1
ATOM 982 C C . ALA A 1 127 ? 3.191 -13.445 3.256 1 97.31 127 ALA A C 1
ATOM 984 O O . ALA A 1 127 ? 2.746 -12.367 3.658 1 97.31 127 ALA A O 1
ATOM 985 N N . TYR A 1 128 ? 4.469 -13.68 3.109 1 97.88 128 TYR A N 1
ATOM 986 C CA . TYR A 1 128 ? 5.469 -12.641 3.33 1 97.88 128 TYR A CA 1
ATOM 987 C C . TYR A 1 128 ? 5.215 -11.438 2.428 1 97.88 128 TYR A C 1
ATOM 989 O O . TYR A 1 128 ? 5.262 -10.289 2.881 1 97.88 128 TYR A O 1
ATOM 997 N N . ALA A 1 129 ? 4.934 -11.695 1.187 1 98.69 129 ALA A N 1
ATOM 998 C CA . ALA A 1 129 ? 4.699 -10.633 0.218 1 98.69 129 ALA A CA 1
ATOM 999 C C . ALA A 1 129 ? 3.514 -9.766 0.631 1 98.69 129 ALA A C 1
ATOM 1001 O O . ALA A 1 129 ? 3.623 -8.539 0.69 1 98.69 129 ALA A O 1
ATOM 1002 N N . HIS A 1 130 ? 2.434 -10.414 1.03 1 98.19 130 HIS A N 1
ATOM 1003 C CA . HIS A 1 130 ? 1.158 -9.719 1.158 1 98.19 130 HIS A CA 1
ATOM 1004 C C . HIS A 1 130 ? 0.975 -9.156 2.564 1 98.19 130 HIS A C 1
ATOM 1006 O O . HIS A 1 130 ? 0.253 -8.18 2.758 1 98.19 130 HIS A O 1
ATOM 1012 N N . SER A 1 131 ? 1.703 -9.68 3.539 1 97.25 131 SER A N 1
ATOM 1013 C CA . SER A 1 131 ? 1.416 -9.281 4.914 1 97.25 131 SER A CA 1
ATOM 1014 C C . SER A 1 131 ? 2.576 -8.5 5.516 1 97.25 131 SER A C 1
ATOM 1016 O O . SER A 1 131 ? 2.406 -7.805 6.52 1 97.25 131 SER A O 1
ATOM 1018 N N . VAL A 1 132 ? 3.744 -8.625 4.898 1 97.31 132 VAL A N 1
ATOM 1019 C CA . VAL A 1 132 ? 4.906 -7.977 5.496 1 97.31 132 VAL A CA 1
ATOM 1020 C C . VAL A 1 132 ? 5.504 -6.973 4.512 1 97.31 132 VAL A C 1
ATOM 1022 O O . VAL A 1 132 ? 5.504 -5.766 4.77 1 97.31 132 VAL A O 1
ATOM 1025 N N . ALA A 1 133 ? 5.906 -7.48 3.35 1 98.44 133 ALA A N 1
ATOM 1026 C CA . ALA A 1 133 ? 6.754 -6.695 2.461 1 98.44 133 ALA A CA 1
ATOM 1027 C C . ALA A 1 133 ? 5.961 -5.586 1.78 1 98.44 133 ALA A C 1
ATOM 1029 O O . ALA A 1 133 ? 6.285 -4.402 1.918 1 98.44 133 ALA A O 1
ATOM 1030 N N . LEU A 1 134 ? 4.836 -5.93 1.142 1 98.75 134 LEU A N 1
ATOM 1031 C CA . LEU A 1 134 ? 4.109 -4.945 0.348 1 98.75 134 LEU A CA 1
ATOM 1032 C C . LEU A 1 134 ? 3.496 -3.873 1.242 1 98.75 134 LEU A C 1
ATOM 1034 O O . LEU A 1 134 ? 3.596 -2.682 0.947 1 98.75 134 LEU A O 1
ATOM 1038 N N . PRO A 1 135 ? 2.906 -4.246 2.395 1 98.62 135 PRO A N 1
ATOM 1039 C CA . PRO A 1 135 ? 2.42 -3.189 3.283 1 98.62 135 PRO A CA 1
ATOM 1040 C C . PRO A 1 135 ? 3.521 -2.223 3.711 1 98.62 135 PRO A C 1
ATOM 1042 O O . PRO A 1 135 ? 3.303 -1.011 3.758 1 98.62 135 PRO A O 1
ATOM 1045 N N . ASN A 1 136 ? 4.723 -2.725 3.979 1 98.5 136 ASN A N 1
ATOM 1046 C CA . ASN A 1 136 ? 5.855 -1.887 4.363 1 98.5 136 ASN A CA 1
ATOM 1047 C C . ASN A 1 136 ? 6.293 -0.974 3.223 1 98.5 136 ASN A C 1
ATOM 1049 O O . ASN A 1 136 ? 6.527 0.217 3.43 1 98.5 136 ASN A O 1
ATOM 1053 N N . ILE A 1 137 ? 6.363 -1.564 2.096 1 98.94 137 ILE A N 1
ATOM 1054 C CA . ILE A 1 137 ? 6.848 -0.837 0.927 1 98.94 137 ILE A CA 1
ATOM 1055 C C . ILE A 1 137 ? 5.871 0.283 0.576 1 98.94 137 ILE A C 1
ATOM 1057 O O . ILE A 1 137 ? 6.281 1.422 0.339 1 98.94 137 ILE A O 1
ATOM 1061 N N . TYR A 1 138 ? 4.551 0.011 0.582 1 98.94 138 TYR A N 1
ATOM 1062 C CA . TYR A 1 138 ? 3.543 1.035 0.337 1 98.94 138 TYR A CA 1
ATOM 1063 C C . TYR A 1 138 ? 3.604 2.125 1.4 1 98.94 138 TYR A C 1
ATOM 1065 O O . TYR A 1 138 ? 3.447 3.311 1.094 1 98.94 138 TYR A O 1
ATOM 1073 N N . PHE A 1 139 ? 3.822 1.717 2.648 1 98.88 139 PHE A N 1
ATOM 1074 C CA . PHE A 1 139 ? 3.902 2.68 3.738 1 98.88 139 PHE A CA 1
ATOM 1075 C C . PHE A 1 139 ? 5.016 3.691 3.486 1 98.88 139 PHE A C 1
ATOM 1077 O O . PHE A 1 139 ? 4.793 4.902 3.584 1 98.88 139 PHE A O 1
ATOM 1084 N N . HIS A 1 140 ? 6.129 3.213 3.119 1 98.88 140 HIS A N 1
ATOM 1085 C CA . HIS A 1 140 ? 7.285 4.098 3.004 1 98.88 140 HIS A CA 1
ATOM 1086 C C . HIS A 1 140 ? 7.234 4.898 1.708 1 98.88 140 HIS A C 1
ATOM 1088 O O . HIS A 1 140 ? 7.688 6.047 1.666 1 98.88 140 HIS A O 1
ATOM 1094 N N . LEU A 1 141 ? 6.645 4.352 0.648 1 98.94 141 LEU A N 1
ATOM 1095 C CA . LEU A 1 141 ? 6.391 5.141 -0.55 1 98.94 141 LEU A CA 1
ATOM 1096 C C . LEU A 1 141 ? 5.477 6.32 -0.239 1 98.94 141 LEU A C 1
ATOM 1098 O O . LEU A 1 141 ? 5.789 7.461 -0.582 1 98.94 141 LEU A O 1
ATOM 1102 N N . THR A 1 142 ? 4.379 6.012 0.427 1 98.88 142 THR A N 1
ATOM 1103 C CA . THR A 1 142 ? 3.391 7.047 0.72 1 98.88 142 THR A CA 1
ATOM 1104 C C . THR A 1 142 ? 3.951 8.062 1.707 1 98.88 142 THR A C 1
ATOM 1106 O O . THR A 1 142 ? 3.658 9.258 1.606 1 98.88 142 THR A O 1
ATOM 1109 N N . THR A 1 143 ? 4.75 7.57 2.67 1 98.81 143 THR A N 1
ATOM 1110 C CA . THR A 1 143 ? 5.375 8.484 3.619 1 98.81 143 THR A CA 1
ATOM 1111 C C . THR A 1 143 ? 6.348 9.422 2.906 1 98.81 143 THR A C 1
ATOM 1113 O O . THR A 1 143 ? 6.391 10.617 3.193 1 98.81 143 THR A O 1
ATOM 1116 N N . ALA A 1 144 ? 7.125 8.852 1.948 1 98.88 144 ALA A N 1
ATOM 1117 C CA . ALA A 1 144 ? 7.988 9.703 1.133 1 98.88 144 ALA A CA 1
ATOM 1118 C C . ALA A 1 144 ? 7.18 10.766 0.399 1 98.88 144 ALA A C 1
ATOM 1120 O O . ALA A 1 144 ? 7.531 11.945 0.418 1 98.88 144 ALA A O 1
ATOM 1121 N N . TYR A 1 145 ? 6.098 10.367 -0.193 1 98.75 145 TYR A N 1
ATOM 1122 C CA . TYR A 1 145 ? 5.172 11.273 -0.865 1 98.75 145 TYR A CA 1
ATOM 1123 C C . TYR A 1 145 ? 4.68 12.359 0.088 1 98.75 145 TYR A C 1
ATOM 1125 O O . TYR A 1 145 ? 4.691 13.539 -0.251 1 98.75 145 TYR A O 1
ATOM 1133 N N . GLY A 1 146 ? 4.305 11.961 1.281 1 98.5 146 GLY A N 1
ATOM 1134 C CA . GLY A 1 146 ? 3.793 12.883 2.281 1 98.5 146 GLY A CA 1
ATOM 1135 C C . GLY A 1 146 ? 4.82 13.898 2.734 1 98.5 146 GLY A C 1
ATOM 1136 O O . GLY A 1 146 ? 4.496 15.078 2.92 1 98.5 146 GLY A O 1
ATOM 1137 N N . ILE A 1 147 ? 6.023 13.43 2.947 1 98.38 147 ILE A N 1
ATOM 1138 C CA . ILE A 1 147 ? 7.109 14.336 3.322 1 98.38 147 ILE A CA 1
ATOM 1139 C C . ILE A 1 147 ? 7.277 15.414 2.256 1 98.38 147 ILE A C 1
ATOM 1141 O O . ILE A 1 147 ? 7.344 16.609 2.574 1 98.38 147 ILE A O 1
ATOM 1145 N N . LEU A 1 148 ? 7.297 15 1.022 1 98.5 148 LEU A N 1
ATOM 1146 C CA . LEU A 1 148 ? 7.52 15.93 -0.081 1 98.5 148 LEU A CA 1
ATOM 1147 C C . LEU A 1 148 ? 6.371 16.922 -0.197 1 98.5 148 LEU A C 1
ATOM 1149 O O . LEU A 1 148 ? 6.598 18.125 -0.398 1 98.5 148 LEU A O 1
ATOM 1153 N N . ARG A 1 149 ? 5.172 16.484 -0.017 1 97.62 149 ARG A N 1
ATOM 1154 C CA . ARG A 1 149 ? 4.02 17.391 -0.04 1 97.62 149 ARG A CA 1
ATOM 1155 C C . ARG A 1 149 ? 4.094 18.406 1.096 1 97.62 149 ARG A C 1
ATOM 1157 O O . ARG A 1 149 ? 3.873 19.594 0.884 1 97.62 149 ARG A O 1
ATOM 1164 N N . LYS A 1 150 ? 4.367 17.859 2.199 1 95.75 150 LYS A N 1
ATOM 1165 C CA . LYS A 1 150 ? 4.461 18.719 3.377 1 95.75 150 LYS A CA 1
ATOM 1166 C C . LYS A 1 150 ? 5.496 19.812 3.172 1 95.75 150 LYS A C 1
ATOM 1168 O O . LYS A 1 150 ? 5.305 20.953 3.629 1 95.75 150 LYS A O 1
ATOM 1173 N N . GLU A 1 151 ? 6.543 19.516 2.453 1 96.44 151 GLU A N 1
ATOM 1174 C CA . GLU A 1 151 ? 7.648 20.453 2.254 1 96.44 151 GLU A CA 1
ATOM 1175 C C . GLU A 1 151 ? 7.418 21.328 1.026 1 96.44 151 GLU A C 1
ATOM 1177 O O . GLU A 1 151 ? 8.297 22.094 0.631 1 96.44 151 GLU A O 1
ATOM 1182 N N . GLY A 1 152 ? 6.352 21.188 0.367 1 95.56 152 GLY A N 1
ATOM 1183 C CA . GLY A 1 152 ? 5.949 22.141 -0.646 1 95.56 152 GLY A CA 1
ATOM 1184 C C . GLY A 1 152 ? 6.191 21.656 -2.062 1 95.56 152 GLY A C 1
ATOM 1185 O O . GLY A 1 152 ? 6.035 22.406 -3.021 1 95.56 152 GLY A O 1
ATOM 1186 N N . VAL A 1 153 ? 6.66 20.422 -2.182 1 97.5 153 VAL A N 1
ATOM 1187 C CA . VAL A 1 153 ? 6.773 19.859 -3.529 1 97.5 153 VAL A CA 1
ATOM 1188 C C . VAL A 1 153 ? 5.379 19.656 -4.121 1 97.5 153 VAL A C 1
ATOM 1190 O O . VAL A 1 153 ? 4.5 19.094 -3.465 1 97.5 153 VAL A O 1
ATOM 1193 N N . GLU A 1 154 ? 5.113 20.109 -5.348 1 96.69 154 GLU A N 1
ATOM 1194 C CA . GLU A 1 154 ? 3.801 20.047 -5.988 1 96.69 154 GLU A CA 1
ATOM 1195 C C . GLU A 1 154 ? 3.561 18.656 -6.594 1 96.69 154 GLU A C 1
ATOM 1197 O O . GLU A 1 154 ? 3.828 18.438 -7.777 1 96.69 154 GLU A O 1
ATOM 1202 N N . LEU A 1 155 ? 3.049 17.844 -5.789 1 97.5 155 LEU A N 1
ATOM 1203 C CA . LEU A 1 155 ? 2.68 16.5 -6.211 1 97.5 155 LEU A CA 1
ATOM 1204 C C . LEU A 1 155 ? 1.169 16.312 -6.152 1 97.5 155 LEU A C 1
ATOM 1206 O O . LEU A 1 155 ? 0.502 16.859 -5.27 1 97.5 155 LEU A O 1
ATOM 1210 N N . GLY A 1 156 ? 0.632 15.602 -7.125 1 96.25 156 GLY A N 1
ATOM 1211 C CA . GLY A 1 156 ? -0.746 15.141 -7.098 1 96.25 156 GLY A CA 1
ATOM 1212 C C . GLY A 1 156 ? -0.871 13.633 -7.207 1 96.25 156 GLY A C 1
ATOM 1213 O O . GLY A 1 156 ? 0.136 12.922 -7.277 1 96.25 156 GLY A O 1
ATOM 1214 N N . LYS A 1 157 ? -2.104 13.219 -7.23 1 94.5 157 LYS A N 1
ATOM 1215 C CA . LYS A 1 157 ? -2.371 11.789 -7.281 1 94.5 157 LYS A CA 1
ATOM 1216 C C . LYS A 1 157 ? -1.838 11.172 -8.57 1 94.5 157 LYS A C 1
ATOM 1218 O O . LYS A 1 157 ? -1.379 10.031 -8.578 1 94.5 157 LYS A O 1
ATOM 1223 N N . ARG A 1 158 ? -1.744 11.898 -9.586 1 94.12 158 ARG A N 1
ATOM 1224 C CA . ARG A 1 158 ? -1.189 11.406 -10.844 1 94.12 158 ARG A CA 1
ATOM 1225 C C . ARG A 1 158 ? 0.288 11.062 -10.695 1 94.12 158 ARG A C 1
ATOM 1227 O O . ARG A 1 158 ? 0.764 10.086 -11.273 1 94.12 158 ARG A O 1
ATOM 1234 N N . ASP A 1 159 ? 0.966 11.82 -9.93 1 97.5 159 ASP A N 1
ATOM 1235 C CA . ASP A 1 159 ? 2.377 11.539 -9.688 1 97.5 159 ASP A CA 1
ATOM 1236 C C . ASP A 1 159 ? 2.555 10.219 -8.938 1 97.5 159 ASP A C 1
ATOM 1238 O O . ASP A 1 159 ? 3.508 9.484 -9.188 1 97.5 159 ASP A O 1
ATOM 1242 N N . TYR A 1 160 ? 1.639 9.961 -8.047 1 97.81 160 TYR A N 1
ATOM 1243 C CA . TYR A 1 160 ? 1.693 8.711 -7.301 1 97.81 160 TYR A CA 1
ATOM 1244 C C . TYR A 1 160 ? 1.444 7.512 -8.211 1 97.81 160 TYR A C 1
ATOM 1246 O O . TYR A 1 160 ? 2.018 6.441 -8.016 1 97.81 160 TYR A O 1
ATOM 1254 N N . TYR A 1 161 ? 0.705 7.766 -9.266 1 96.94 161 TYR A N 1
ATOM 1255 C CA . TYR A 1 161 ? 0.258 6.641 -10.086 1 96.94 161 TYR A CA 1
ATOM 1256 C C . TYR A 1 161 ? 1.125 6.496 -11.328 1 96.94 161 TYR A C 1
ATOM 1258 O O . TYR A 1 161 ? 0.907 5.594 -12.141 1 96.94 161 TYR A O 1
ATOM 1266 N N . VAL A 1 162 ? 2.117 7.273 -11.469 1 96.88 162 VAL A N 1
ATOM 1267 C CA . VAL A 1 162 ? 2.92 7.25 -12.688 1 96.88 162 VAL A CA 1
ATOM 1268 C C . VAL A 1 162 ? 3.555 5.875 -12.867 1 96.88 162 VAL A C 1
ATOM 1270 O O . VAL A 1 162 ? 3.643 5.363 -13.984 1 96.88 162 VAL A O 1
ATOM 1273 N N . GLY A 1 163 ? 3.957 5.277 -11.844 1 97.5 163 GLY A N 1
ATOM 1274 C CA . GLY A 1 163 ? 4.555 3.953 -11.938 1 97.5 163 GLY A CA 1
ATOM 1275 C C . GLY A 1 163 ? 3.557 2.869 -12.297 1 97.5 163 GLY A C 1
ATOM 1276 O O . GLY A 1 163 ? 3.92 1.864 -12.906 1 97.5 163 GLY A O 1
ATOM 1277 N N . PHE A 1 164 ? 2.281 3.072 -11.984 1 96.56 164 PHE A N 1
ATOM 1278 C CA . PHE A 1 164 ? 1.216 2.115 -12.25 1 96.56 164 PHE A CA 1
ATOM 1279 C C . PHE A 1 164 ? 0.623 2.342 -13.641 1 96.56 164 PHE A C 1
ATOM 1281 O O . PHE A 1 164 ? 0.111 1.407 -14.258 1 96.56 164 PHE A O 1
ATOM 1288 N N . PHE A 1 165 ? 0.702 3.592 -14.031 1 92.56 165 PHE A N 1
ATOM 1289 C CA . PHE A 1 165 ? 0.253 4.004 -15.352 1 92.56 165 PHE A CA 1
ATOM 1290 C C . PHE A 1 165 ? 1.235 4.992 -15.977 1 92.56 165 PHE A C 1
ATOM 1292 O O . PHE A 1 165 ? 1.019 6.203 -15.922 1 92.56 165 PHE A O 1
ATOM 1299 N N . PRO A 1 166 ? 2.205 4.426 -16.672 1 82 166 PRO A N 1
ATOM 1300 C CA . PRO A 1 166 ? 3.291 5.281 -17.156 1 82 166 PRO A CA 1
ATOM 1301 C C . PRO A 1 166 ? 2.801 6.379 -18.094 1 82 166 PRO A C 1
ATOM 1303 O O . PRO A 1 166 ? 3.436 7.43 -18.203 1 82 166 PRO A O 1
ATOM 1306 N N . MET A 1 167 ? 1.727 6.184 -18.656 1 76.12 167 MET A N 1
ATOM 1307 C CA . MET A 1 167 ? 1.196 7.184 -19.578 1 76.12 167 MET A CA 1
ATOM 1308 C C . MET A 1 167 ? 0.783 8.445 -18.844 1 76.12 167 MET A C 1
ATOM 1310 O O . MET A 1 167 ? 0.578 9.492 -19.453 1 76.12 167 MET A O 1
ATOM 1314 N N . LEU A 1 168 ? 0.629 8.383 -17.578 1 72.81 168 LEU A N 1
ATOM 1315 C CA . LEU A 1 168 ? 0.25 9.531 -16.766 1 72.81 168 LEU A CA 1
ATOM 1316 C C . LEU A 1 168 ? 1.453 10.43 -16.5 1 72.81 168 LEU A C 1
ATOM 1318 O O . LEU A 1 168 ? 1.293 11.594 -16.109 1 72.81 168 LEU A O 1
ATOM 1322 N N . GLY A 1 169 ? 2.646 9.945 -16.531 1 60.16 169 GLY A N 1
ATOM 1323 C CA . GLY A 1 169 ? 3.865 10.688 -16.25 1 60.16 169 GLY A CA 1
ATOM 1324 C C . GLY A 1 169 ? 4.25 11.648 -17.359 1 60.16 169 GLY A C 1
ATOM 1325 O O . GLY A 1 169 ? 5.082 12.531 -17.172 1 60.16 169 GLY A O 1
ATOM 1326 N N . GLY A 1 170 ? 3.816 11.484 -18.625 1 53.94 170 GLY A N 1
ATOM 1327 C CA . GLY A 1 170 ? 4.164 12.297 -19.781 1 53.94 170 GLY A CA 1
ATOM 1328 C C . GLY A 1 170 ? 3.449 13.641 -19.797 1 53.94 170 GLY A C 1
ATOM 1329 O O . GLY A 1 170 ? 3.682 14.461 -20.688 1 53.94 170 GLY A O 1
ATOM 1330 N N . GLN A 1 171 ? 2.5 13.844 -18.969 1 40.56 171 GLN A N 1
ATOM 1331 C CA . GLN A 1 171 ? 1.883 15.156 -19.141 1 40.56 171 GLN A CA 1
ATOM 1332 C C . GLN A 1 171 ? 2.512 16.188 -18.203 1 40.56 171 GLN A C 1
ATOM 1334 O O . GLN A 1 171 ? 2.908 15.852 -17.078 1 40.56 171 GLN A O 1
ATOM 1339 N N . MET B 1 1 ? -2.824 -25.094 1.47 1 75.31 1 MET B N 1
ATOM 1340 C CA . MET B 1 1 ? -3.305 -25 0.094 1 75.31 1 MET B CA 1
ATOM 1341 C C . MET B 1 1 ? -2.504 -23.953 -0.685 1 75.31 1 MET B C 1
ATOM 1343 O O . MET B 1 1 ? -1.875 -23.078 -0.092 1 75.31 1 MET B O 1
ATOM 1347 N N . ALA B 1 2 ? -2.482 -24.141 -2.049 1 90.88 2 ALA B N 1
ATOM 1348 C CA . ALA B 1 2 ? -1.712 -23.297 -2.945 1 90.88 2 ALA B CA 1
ATOM 1349 C C . ALA B 1 2 ? -2.23 -21.859 -2.912 1 90.88 2 ALA B C 1
ATOM 1351 O O . ALA B 1 2 ? -3.438 -21.625 -2.807 1 90.88 2 ALA B O 1
ATOM 1352 N N . HIS B 1 3 ? -1.34 -20.953 -2.902 1 95.75 3 HIS B N 1
ATOM 1353 C CA . HIS B 1 3 ? -1.679 -19.547 -2.941 1 95.75 3 HIS B CA 1
ATOM 1354 C C . HIS B 1 3 ? -2.598 -19.219 -4.117 1 95.75 3 HIS B C 1
ATOM 1356 O O . HIS B 1 3 ? -2.363 -19.688 -5.234 1 95.75 3 HIS B O 1
ATOM 1362 N N . THR B 1 4 ? -3.631 -18.5 -3.82 1 97.44 4 THR B N 1
ATOM 1363 C CA . THR B 1 4 ? -4.582 -18.109 -4.855 1 97.44 4 THR B CA 1
ATOM 1364 C C . THR B 1 4 ? -4.766 -16.594 -4.891 1 97.44 4 THR B C 1
ATOM 1366 O O . THR B 1 4 ? -4.234 -15.883 -4.035 1 97.44 4 THR B O 1
ATOM 1369 N N . PHE B 1 5 ? -5.508 -16.141 -5.859 1 98.19 5 PHE B N 1
ATOM 1370 C CA . PHE B 1 5 ? -5.836 -14.719 -5.996 1 98.19 5 PHE B CA 1
ATOM 1371 C C . PHE B 1 5 ? -6.594 -14.219 -4.77 1 98.19 5 PHE B C 1
ATOM 1373 O O . PHE B 1 5 ? -6.359 -13.109 -4.297 1 98.19 5 PHE B O 1
ATOM 1380 N N . TYR B 1 6 ? -7.445 -15 -4.246 1 98.5 6 TYR B N 1
ATOM 1381 C CA . TYR B 1 6 ? -8.164 -14.688 -3.016 1 98.5 6 TYR B CA 1
ATOM 1382 C C . TYR B 1 6 ? -7.195 -14.344 -1.888 1 98.5 6 TYR B C 1
ATOM 1384 O O . TYR B 1 6 ? -7.355 -13.328 -1.212 1 98.5 6 TYR B O 1
ATOM 1392 N N . ASP B 1 7 ? -6.176 -15.062 -1.781 1 97.75 7 ASP B N 1
ATOM 1393 C CA . ASP B 1 7 ? -5.25 -14.953 -0.659 1 97.75 7 ASP B CA 1
ATOM 1394 C C . ASP B 1 7 ? -4.477 -13.641 -0.716 1 97.75 7 ASP B C 1
ATOM 1396 O O . ASP B 1 7 ? -4.07 -13.102 0.318 1 97.75 7 ASP B O 1
ATOM 1400 N N . GLY B 1 8 ? -4.316 -13.094 -1.899 1 97.69 8 GLY B N 1
ATOM 1401 C CA . GLY B 1 8 ? -3.555 -11.875 -2.084 1 97.69 8 GLY B CA 1
ATOM 1402 C C . GLY B 1 8 ? -4.418 -10.625 -2.098 1 97.69 8 GLY B C 1
ATOM 1403 O O . GLY B 1 8 ? -3.924 -9.523 -2.346 1 97.69 8 GLY B O 1
ATOM 1404 N N . THR B 1 9 ? -5.734 -10.789 -1.798 1 98.75 9 THR B N 1
ATOM 1405 C CA . THR B 1 9 ? -6.602 -9.625 -1.919 1 98.75 9 THR B CA 1
ATOM 1406 C C . THR B 1 9 ? -7.504 -9.492 -0.696 1 98.75 9 THR B C 1
ATOM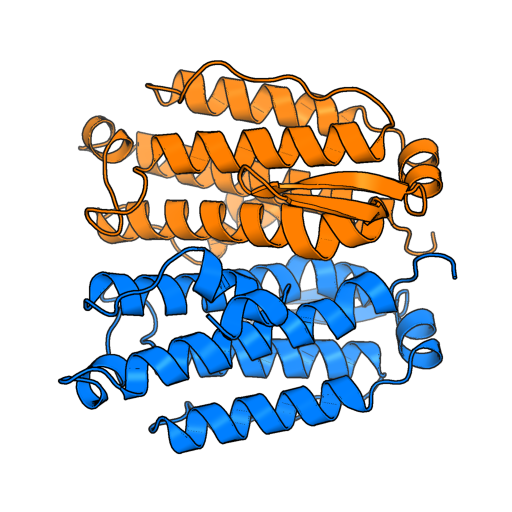 1408 O O . THR B 1 9 ? -7.293 -8.617 0.145 1 98.75 9 THR B O 1
ATOM 1411 N N . ILE B 1 10 ? -8.367 -10.484 -0.475 1 98.88 10 ILE B N 1
ATOM 1412 C CA . ILE B 1 10 ? -9.43 -10.352 0.52 1 98.88 10 ILE B CA 1
ATOM 1413 C C . ILE B 1 10 ? -8.812 -10.227 1.913 1 98.88 10 ILE B C 1
ATOM 1415 O O . ILE B 1 10 ? -9.094 -9.273 2.643 1 98.88 10 ILE B O 1
ATOM 1419 N N . PRO B 1 11 ? -7.938 -11.117 2.301 1 98.69 11 PRO B N 1
ATOM 1420 C CA . PRO B 1 11 ? -7.328 -10.953 3.623 1 98.69 11 PRO B CA 1
ATOM 1421 C C . PRO B 1 11 ? -6.5 -9.672 3.736 1 98.69 11 PRO B C 1
ATOM 1423 O O . PRO B 1 11 ? -6.418 -9.078 4.812 1 98.69 11 PRO B O 1
ATOM 1426 N N . VAL B 1 12 ? -5.879 -9.258 2.662 1 98.75 12 VAL B N 1
ATOM 1427 C CA . VAL B 1 12 ? -5.105 -8.016 2.648 1 98.75 12 VAL B CA 1
ATOM 1428 C C . VAL B 1 12 ? -6.02 -6.836 2.963 1 98.75 12 VAL B C 1
ATOM 1430 O O . VAL B 1 12 ? -5.699 -6.004 3.814 1 98.75 12 VAL B O 1
ATOM 1433 N N . LEU B 1 13 ? -7.176 -6.809 2.326 1 98.94 13 LEU B N 1
ATOM 1434 C CA . LEU B 1 13 ? -8.141 -5.742 2.57 1 98.94 13 LEU B CA 1
ATOM 1435 C C . LEU B 1 13 ? -8.617 -5.766 4.02 1 98.94 13 LEU B C 1
ATOM 1437 O O . LEU B 1 13 ? -8.766 -4.715 4.645 1 98.94 13 LEU B O 1
ATOM 1441 N N . GLN B 1 14 ? -8.867 -6.961 4.5 1 98.88 14 GLN B N 1
ATOM 1442 C CA . GLN B 1 14 ? -9.273 -7.078 5.895 1 98.88 14 GLN B CA 1
ATOM 1443 C C . GLN B 1 14 ? -8.203 -6.5 6.824 1 98.88 14 GLN B C 1
ATOM 1445 O O . GLN B 1 14 ? -8.523 -5.777 7.77 1 98.88 14 GLN B O 1
ATOM 1450 N N . SER B 1 15 ? -6.984 -6.801 6.539 1 98.81 15 SER B N 1
ATOM 1451 C CA . SER B 1 15 ? -5.875 -6.316 7.355 1 98.81 15 SER B CA 1
ATOM 1452 C C . SER B 1 15 ? -5.785 -4.793 7.312 1 98.81 15 SER B C 1
ATOM 1454 O O . SER B 1 15 ? -5.586 -4.148 8.344 1 98.81 15 SER B O 1
ATOM 1456 N N . ILE B 1 16 ? -5.949 -4.223 6.129 1 98.88 16 ILE B N 1
ATOM 1457 C CA . ILE B 1 16 ? -5.863 -2.777 5.941 1 98.88 16 ILE B CA 1
ATOM 1458 C C . ILE B 1 16 ? -6.969 -2.088 6.734 1 98.88 16 ILE B C 1
ATOM 1460 O O . ILE B 1 16 ? -6.711 -1.127 7.465 1 98.88 16 ILE B O 1
ATOM 1464 N N . LEU B 1 17 ? -8.172 -2.625 6.637 1 98.94 17 LEU B N 1
ATOM 1465 C CA . LEU B 1 17 ? -9.305 -2.002 7.305 1 98.94 17 LEU B CA 1
ATOM 1466 C C . LEU B 1 17 ? -9.211 -2.178 8.82 1 98.94 17 LEU B C 1
ATOM 1468 O O . LEU B 1 17 ? -9.625 -1.302 9.578 1 98.94 17 LEU B O 1
ATOM 1472 N N . ASN B 1 18 ? -8.664 -3.309 9.25 1 98.81 18 ASN B N 1
ATOM 1473 C CA . ASN B 1 18 ? -8.438 -3.496 10.68 1 98.81 18 ASN B CA 1
ATOM 1474 C C . ASN B 1 18 ? -7.383 -2.529 11.211 1 98.81 18 ASN B C 1
ATOM 1476 O O . ASN B 1 18 ? -7.512 -2.014 12.32 1 98.81 18 ASN B O 1
ATOM 1480 N N . THR B 1 19 ? -6.359 -2.318 10.445 1 98.81 19 THR B N 1
ATOM 1481 C CA . THR B 1 19 ? -5.367 -1.311 10.797 1 98.81 19 THR B CA 1
ATOM 1482 C C . THR B 1 19 ? -6.012 0.071 10.891 1 98.81 19 THR B C 1
ATOM 1484 O O . THR B 1 19 ? -5.781 0.803 11.859 1 98.81 19 THR B O 1
ATOM 1487 N N . LEU B 1 20 ? -6.82 0.426 9.867 1 98.88 20 LEU B N 1
ATOM 1488 C CA . LEU B 1 20 ? -7.496 1.718 9.859 1 98.88 20 LEU B CA 1
ATOM 1489 C C . LEU B 1 20 ? -8.367 1.886 11.102 1 98.88 20 LEU B C 1
ATOM 1491 O O . LEU B 1 20 ? -8.336 2.934 11.75 1 98.88 20 LEU B O 1
ATOM 1495 N N . SER B 1 21 ? -9.125 0.839 11.43 1 98.75 21 SER B N 1
ATOM 1496 C CA . SER B 1 21 ? -9.961 0.863 12.625 1 98.75 21 SER B CA 1
ATOM 1497 C C . SER B 1 21 ? -9.125 1.074 13.883 1 98.75 21 SER B C 1
ATOM 1499 O O . SER B 1 21 ? -9.484 1.868 14.75 1 98.75 21 SER B O 1
ATOM 1501 N N . HIS B 1 22 ? -8.047 0.437 13.969 1 98.56 22 HIS B N 1
ATOM 1502 C CA . HIS B 1 22 ? -7.168 0.52 15.133 1 98.56 22 HIS B CA 1
ATOM 1503 C C . HIS B 1 22 ? -6.602 1.926 15.297 1 98.56 22 HIS B C 1
ATOM 1505 O O . HIS B 1 22 ? -6.645 2.492 16.391 1 98.56 22 HIS B O 1
ATOM 1511 N N . ILE B 1 23 ? -6.082 2.512 14.203 1 98.56 23 ILE B N 1
ATOM 1512 C CA . ILE B 1 23 ? -5.441 3.814 14.352 1 98.56 23 ILE B CA 1
ATOM 1513 C C . ILE B 1 23 ? -6.496 4.875 14.648 1 98.56 23 ILE B C 1
ATOM 1515 O O . ILE B 1 23 ? -6.227 5.852 15.352 1 98.56 23 ILE B O 1
ATOM 1519 N N . LEU B 1 24 ? -7.719 4.684 14.156 1 98.69 24 LEU B N 1
ATOM 1520 C CA . LEU B 1 24 ? -8.812 5.582 14.508 1 98.69 24 LEU B CA 1
ATOM 1521 C C . LEU B 1 24 ? -9.172 5.453 15.984 1 98.69 24 LEU B C 1
ATOM 1523 O O . LEU B 1 24 ? -9.508 6.441 16.641 1 98.69 24 LEU B O 1
ATOM 1527 N N . HIS B 1 25 ? -9.156 4.223 16.484 1 98.25 25 HIS B N 1
ATOM 1528 C CA . HIS B 1 25 ? -9.398 4.023 17.906 1 98.25 25 HIS B CA 1
ATOM 1529 C C . HIS B 1 25 ? -8.367 4.754 18.766 1 98.25 25 HIS B C 1
ATOM 1531 O O . HIS B 1 25 ? -8.711 5.434 19.719 1 98.25 25 HIS B O 1
ATOM 1537 N N . ARG B 1 26 ? -7.125 4.68 18.391 1 97.88 26 ARG B N 1
ATOM 1538 C CA . ARG B 1 26 ? -6.066 5.418 19.062 1 97.88 26 ARG B CA 1
ATOM 1539 C C . ARG B 1 26 ? -6.312 6.922 19 1 97.88 26 ARG B C 1
ATOM 1541 O O . ARG B 1 26 ? -6.109 7.641 19.969 1 97.88 26 ARG B O 1
ATOM 1548 N N . ALA B 1 27 ? -6.73 7.359 17.891 1 98.5 27 ALA B N 1
ATOM 1549 C CA . ALA B 1 27 ? -7.012 8.773 17.672 1 98.5 27 ALA B CA 1
ATOM 1550 C C . ALA B 1 27 ? -8.164 9.25 18.547 1 98.5 27 ALA B C 1
ATOM 1552 O O . ALA B 1 27 ? -8.133 10.359 19.094 1 98.5 27 ALA B O 1
ATOM 1553 N N . SER B 1 28 ? -9.172 8.43 18.703 1 98.25 28 SER B N 1
ATOM 1554 C CA . SER B 1 28 ? -10.375 8.797 19.438 1 98.25 28 SER B CA 1
ATOM 1555 C C . SER B 1 28 ? -10.078 8.984 20.922 1 98.25 28 SER B C 1
ATOM 1557 O O . SER B 1 28 ? -10.859 9.609 21.656 1 98.25 28 SER B O 1
ATOM 1559 N N . GLN B 1 29 ? -8.953 8.445 21.344 1 97.5 29 GLN B N 1
ATOM 1560 C CA . GLN B 1 29 ? -8.562 8.547 22.734 1 97.5 29 GLN B CA 1
ATOM 1561 C C . GLN B 1 29 ? -7.711 9.789 22.984 1 97.5 29 GLN B C 1
ATOM 1563 O O . GLN B 1 29 ? -7.387 10.109 24.141 1 97.5 29 GLN B O 1
ATOM 1568 N N . HIS B 1 30 ? -7.375 10.469 21.953 1 96.69 30 HIS B N 1
ATOM 1569 C CA . HIS B 1 30 ? -6.566 11.68 22.047 1 96.69 30 HIS B CA 1
ATOM 1570 C C . HIS B 1 30 ? -7.367 12.828 22.656 1 96.69 30 HIS B C 1
ATOM 1572 O O . HIS B 1 30 ? -8.562 12.969 22.391 1 96.69 30 HIS B O 1
ATOM 1578 N N . PRO B 1 31 ? -6.727 13.727 23.438 1 95.94 31 PRO B N 1
ATOM 1579 C CA . PRO B 1 31 ? -7.434 14.844 24.062 1 95.94 31 PRO B CA 1
ATOM 1580 C C . PRO B 1 31 ? -8.109 15.758 23.047 1 95.94 31 PRO B C 1
ATOM 1582 O O . PRO B 1 31 ? -9.164 16.328 23.312 1 95.94 31 PRO B O 1
ATOM 1585 N N . ASN B 1 32 ? -7.559 15.883 21.875 1 94.56 32 ASN B N 1
ATOM 1586 C CA . ASN B 1 32 ? -8.117 16.719 20.812 1 94.56 32 ASN B CA 1
ATOM 1587 C C . ASN B 1 32 ? -8.719 15.867 19.688 1 94.56 32 ASN B C 1
ATOM 1589 O O . ASN B 1 32 ? -8.586 16.203 18.516 1 94.56 32 ASN B O 1
ATOM 1593 N N . ALA B 1 33 ? -9.367 14.844 20.047 1 96.88 33 ALA B N 1
ATOM 1594 C CA . ALA B 1 33 ? -9.836 13.844 19.094 1 96.88 33 ALA B CA 1
ATOM 1595 C C . ALA B 1 33 ? -10.742 14.477 18.031 1 96.88 33 ALA B C 1
ATOM 1597 O O . ALA B 1 33 ? -10.609 14.18 16.844 1 96.88 33 ALA B O 1
ATOM 1598 N N . ASN B 1 34 ? -11.609 15.344 18.438 1 94.19 34 ASN B N 1
ATOM 1599 C CA . ASN B 1 34 ? -12.586 15.891 17.5 1 94.19 34 ASN B CA 1
ATOM 1600 C C . ASN B 1 34 ? -11.914 16.734 16.422 1 94.19 34 ASN B C 1
ATOM 1602 O O . ASN B 1 34 ? -12.391 16.781 15.289 1 94.19 34 ASN B O 1
ATOM 1606 N N . THR B 1 35 ? -10.812 17.375 16.719 1 97.12 35 THR B N 1
ATOM 1607 C CA . THR B 1 35 ? -10.117 18.203 15.742 1 97.12 35 THR B CA 1
ATOM 1608 C C . THR B 1 35 ? -9.359 17.344 14.742 1 97.12 35 THR B C 1
ATOM 1610 O O . THR B 1 35 ? -9 17.797 13.656 1 97.12 35 THR B O 1
ATOM 1613 N N . LEU B 1 36 ? -9.141 16.109 15.094 1 98.19 36 LEU B N 1
ATOM 1614 C CA . LEU B 1 36 ? -8.383 15.195 14.242 1 98.19 36 LEU B CA 1
ATOM 1615 C C . LEU B 1 36 ? -9.18 14.836 12.992 1 98.19 36 LEU B C 1
ATOM 1617 O O . LEU B 1 36 ? -8.609 14.586 11.93 1 98.19 36 LEU B O 1
ATOM 1621 N N . LEU B 1 37 ? -10.469 14.836 13.102 1 98.25 37 LEU B N 1
ATOM 1622 C CA . LEU B 1 37 ? -11.336 14.383 12.016 1 98.25 37 LEU B CA 1
ATOM 1623 C C . LEU B 1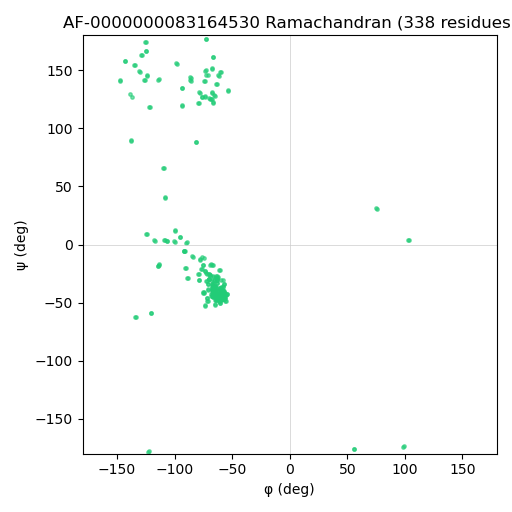 37 ? -11.195 15.289 10.805 1 98.25 37 LEU B C 1
ATOM 1625 O O . LEU B 1 37 ? -11.312 14.836 9.664 1 98.25 37 LEU B O 1
ATOM 1629 N N . THR B 1 38 ? -10.852 16.578 11.023 1 97.94 38 THR B N 1
ATOM 1630 C CA . THR B 1 38 ? -10.766 17.516 9.914 1 97.94 38 THR B CA 1
ATOM 1631 C C . THR B 1 38 ? -9.312 17.875 9.617 1 97.94 38 THR B C 1
ATOM 1633 O O . THR B 1 38 ? -9.031 18.719 8.758 1 97.94 38 THR B O 1
ATOM 1636 N N . ALA B 1 39 ? -8.414 17.234 10.328 1 98 39 ALA B N 1
ATOM 1637 C CA . ALA B 1 39 ? -6.992 17.5 10.125 1 98 39 ALA B CA 1
ATOM 1638 C C . ALA B 1 39 ? -6.527 17.016 8.758 1 98 39 ALA B C 1
ATOM 1640 O O . ALA B 1 39 ? -7.109 16.078 8.203 1 98 39 ALA B O 1
ATOM 1641 N N . ARG B 1 40 ? -5.512 17.641 8.172 1 98.12 40 ARG B N 1
ATOM 1642 C CA . ARG B 1 40 ? -4.934 17.359 6.867 1 98.12 40 ARG B CA 1
ATOM 1643 C C . ARG B 1 40 ? -3.414 17.234 6.949 1 98.12 40 ARG B C 1
ATOM 1645 O O . ARG B 1 40 ? -2.785 17.891 7.789 1 98.12 40 ARG B O 1
ATOM 1652 N N . LEU B 1 41 ? -2.91 16.406 6.082 1 97.44 41 LEU B N 1
ATOM 1653 C CA . LEU B 1 41 ? -1.457 16.344 5.969 1 97.44 41 LEU B CA 1
ATOM 1654 C C . LEU B 1 41 ? -0.904 17.594 5.309 1 97.44 41 LEU B C 1
ATOM 1656 O O . LEU B 1 41 ? 0.13 18.125 5.727 1 97.44 41 LEU B O 1
ATOM 1660 N N . HIS B 1 42 ? -1.493 17.984 4.293 1 96 42 HIS B N 1
ATOM 1661 C CA . HIS B 1 42 ? -1.269 19.219 3.551 1 96 42 HIS B CA 1
ATOM 1662 C C . HIS B 1 42 ? -2.586 19.906 3.213 1 96 42 HIS B C 1
ATOM 1664 O O . HIS B 1 42 ? -3.617 19.25 3.066 1 96 42 HIS B O 1
ATOM 1670 N N . GLU B 1 43 ? -2.607 21.234 3.02 1 96.06 43 GLU B N 1
ATOM 1671 C CA . GLU B 1 43 ? -3.84 22.016 2.939 1 96.06 43 GLU B CA 1
ATOM 1672 C C . GLU B 1 43 ? -4.68 21.594 1.738 1 96.06 43 GLU B C 1
ATOM 1674 O O . GLU B 1 43 ? -5.91 21.672 1.776 1 96.06 43 GLU B O 1
ATOM 1679 N N . ASP B 1 44 ? -4.043 21.156 0.688 1 95.75 44 ASP B N 1
ATOM 1680 C CA . ASP B 1 44 ? -4.836 20.797 -0.486 1 95.75 44 ASP B CA 1
ATOM 1681 C C . ASP B 1 44 ? -5.039 19.281 -0.569 1 95.75 44 ASP B C 1
ATOM 1683 O O . ASP B 1 44 ? -5.414 18.766 -1.621 1 95.75 44 ASP B O 1
ATOM 1687 N N . MET B 1 45 ? -4.719 18.578 0.494 1 97.62 45 MET B N 1
ATOM 1688 C CA . MET B 1 45 ? -5.031 17.141 0.584 1 97.62 45 MET B CA 1
ATOM 1689 C C . MET B 1 45 ? -6.309 16.922 1.387 1 97.62 45 MET B C 1
ATOM 1691 O O . MET B 1 45 ? -6.711 17.781 2.174 1 97.62 45 MET B O 1
ATOM 1695 N N . TYR B 1 46 ? -6.906 15.844 1.138 1 97.88 46 TYR B N 1
ATOM 1696 C CA . TYR B 1 46 ? -8.133 15.484 1.835 1 97.88 46 TYR B CA 1
ATOM 1697 C C . TYR B 1 46 ? -7.891 15.328 3.332 1 97.88 46 TYR B C 1
ATOM 1699 O O . TYR B 1 46 ? -6.824 14.875 3.75 1 97.88 46 TYR B O 1
ATOM 1707 N N . PRO B 1 47 ? -8.898 15.703 4.145 1 98.5 47 PRO B N 1
ATOM 1708 C CA . PRO B 1 47 ? -8.789 15.508 5.594 1 98.5 47 PRO B CA 1
ATOM 1709 C C . PRO B 1 47 ? -8.914 14.047 6 1 98.5 47 PRO B C 1
ATOM 1711 O O . PRO B 1 47 ? -9.203 13.188 5.164 1 98.5 47 PRO B O 1
ATOM 1714 N N . LEU B 1 48 ? -8.758 13.766 7.301 1 98.62 48 LEU B N 1
ATOM 1715 C CA . LEU B 1 48 ? -8.766 12.414 7.848 1 98.62 48 LEU B CA 1
ATOM 1716 C C . LEU B 1 48 ? -10.047 11.68 7.473 1 98.62 48 LEU B C 1
ATOM 1718 O O . LEU B 1 48 ? -10.008 10.523 7.059 1 98.62 48 LEU B O 1
ATOM 1722 N N . THR B 1 49 ? -11.18 12.312 7.555 1 98.56 49 THR B N 1
ATOM 1723 C CA . THR B 1 49 ? -12.453 11.648 7.293 1 98.56 49 THR B CA 1
ATOM 1724 C C . THR B 1 49 ? -12.562 11.242 5.828 1 98.56 49 THR B C 1
ATOM 1726 O O . THR B 1 49 ? -13.148 10.203 5.512 1 98.56 49 THR B O 1
ATOM 1729 N N . ASP B 1 50 ? -12 12.055 4.961 1 98.62 50 ASP B N 1
ATOM 1730 C CA . ASP B 1 50 ? -12.008 11.695 3.549 1 98.62 50 ASP B CA 1
ATOM 1731 C C . ASP B 1 50 ? -11.039 10.547 3.268 1 98.62 50 ASP B C 1
ATOM 1733 O O . ASP B 1 50 ? -11.273 9.742 2.363 1 98.62 50 ASP B O 1
ATOM 1737 N N . GLN B 1 51 ? -9.945 10.453 4.023 1 98.75 51 GLN B N 1
ATOM 1738 C CA . GLN B 1 51 ? -9.094 9.281 3.904 1 98.75 51 GLN B CA 1
ATOM 1739 C C . GLN B 1 51 ? -9.859 8 4.238 1 98.75 51 GLN B C 1
ATOM 1741 O O . GLN B 1 51 ? -9.711 6.988 3.555 1 98.75 51 GLN B O 1
ATOM 1746 N N . VAL B 1 52 ? -10.719 8.055 5.254 1 98.88 52 VAL B N 1
ATOM 1747 C CA . VAL B 1 52 ? -11.555 6.918 5.625 1 98.88 52 VAL B CA 1
ATOM 1748 C C . VAL B 1 52 ? -12.57 6.633 4.52 1 98.88 52 VAL B C 1
ATOM 1750 O O . VAL B 1 52 ? -12.75 5.48 4.117 1 98.88 52 VAL B O 1
ATOM 1753 N N . ARG B 1 53 ? -13.156 7.703 4.035 1 98.81 53 ARG B N 1
ATOM 1754 C CA . ARG B 1 53 ? -14.141 7.57 2.961 1 98.81 53 ARG B CA 1
ATOM 1755 C C . ARG B 1 53 ? -13.547 6.84 1.763 1 98.81 53 ARG B C 1
ATOM 1757 O O . ARG B 1 53 ? -14.125 5.867 1.273 1 98.81 53 ARG B O 1
ATOM 1764 N N . ILE B 1 54 ? -12.406 7.227 1.336 1 98.5 54 ILE B N 1
ATOM 1765 C CA . ILE B 1 54 ? -11.828 6.688 0.112 1 98.5 54 ILE B CA 1
ATOM 1766 C C . ILE B 1 54 ? -11.32 5.27 0.361 1 98.5 54 ILE B C 1
ATOM 1768 O O . ILE B 1 54 ? -11.539 4.371 -0.456 1 98.5 54 ILE B O 1
ATOM 1772 N N . THR B 1 55 ? -10.68 5.031 1.521 1 98.81 55 THR B N 1
ATOM 1773 C CA . THR B 1 55 ? -10.195 3.693 1.845 1 98.81 55 THR B CA 1
ATOM 1774 C C . THR B 1 55 ? -11.336 2.686 1.836 1 98.81 55 THR B C 1
ATOM 1776 O O . THR B 1 55 ? -11.227 1.613 1.238 1 98.81 55 THR B O 1
ATOM 1779 N N . THR B 1 56 ? -12.438 3.041 2.418 1 98.88 56 THR B N 1
ATOM 1780 C CA . THR B 1 56 ? -13.562 2.125 2.535 1 98.88 56 THR B CA 1
ATOM 1781 C C . THR B 1 56 ? -14.289 1.979 1.198 1 98.88 56 THR B C 1
ATOM 1783 O O . THR B 1 56 ? -14.648 0.871 0.799 1 98.88 56 THR B O 1
ATOM 1786 N N . GLN B 1 57 ? -14.469 3.1 0.474 1 98.62 57 GLN B N 1
ATOM 1787 C CA . GLN B 1 57 ? -15.156 3.016 -0.81 1 98.62 57 GLN B CA 1
ATOM 1788 C C . GLN B 1 57 ? -14.359 2.176 -1.806 1 98.62 57 GLN B C 1
ATOM 1790 O O . GLN B 1 57 ? -14.93 1.333 -2.504 1 98.62 57 GLN B O 1
ATOM 1795 N N . PHE B 1 58 ? -13.078 2.385 -1.883 1 98.5 58 PHE B N 1
ATOM 1796 C CA . PHE B 1 58 ? -12.266 1.612 -2.814 1 98.5 58 PHE B CA 1
ATOM 1797 C C . PHE B 1 58 ? -12.195 0.15 -2.391 1 98.5 58 PHE B C 1
ATOM 1799 O O . PHE B 1 58 ? -12.133 -0.745 -3.236 1 98.5 58 PHE B O 1
ATOM 1806 N N . SER B 1 59 ? -12.188 -0.121 -1.077 1 98.88 59 SER B N 1
ATOM 1807 C CA . SER B 1 59 ? -12.258 -1.502 -0.614 1 98.88 59 SER B CA 1
ATOM 1808 C C . SER B 1 59 ? -13.57 -2.156 -1.035 1 98.88 59 SER B C 1
ATOM 1810 O O . SER B 1 59 ? -13.578 -3.291 -1.515 1 98.88 59 SER B O 1
ATOM 1812 N N . GLU B 1 60 ? -14.664 -1.407 -0.899 1 98.81 60 GLU B N 1
ATOM 1813 C CA . GLU B 1 60 ? -15.969 -1.89 -1.349 1 98.81 60 GLU B CA 1
ATOM 1814 C C . GLU B 1 60 ? -15.984 -2.096 -2.861 1 98.81 60 GLU B C 1
ATOM 1816 O O . GLU B 1 60 ? -16.5 -3.107 -3.348 1 98.81 60 GLU B O 1
ATOM 1821 N N . ASN B 1 61 ? -15.43 -1.155 -3.621 1 98.5 61 ASN B N 1
ATOM 1822 C CA . ASN B 1 61 ? -15.336 -1.31 -5.07 1 98.5 61 ASN B CA 1
ATOM 1823 C C . ASN B 1 61 ? -14.602 -2.592 -5.453 1 98.5 61 ASN B C 1
ATOM 1825 O O . ASN B 1 61 ? -15.031 -3.312 -6.355 1 98.5 61 ASN B O 1
ATOM 1829 N N . LEU B 1 62 ? -13.523 -2.869 -4.715 1 98.75 62 LEU B N 1
ATOM 1830 C CA . LEU B 1 62 ? -12.711 -4.027 -5.062 1 98.75 62 LEU B CA 1
ATOM 1831 C C . LEU B 1 62 ? -13.438 -5.324 -4.73 1 98.75 62 LEU B C 1
ATOM 1833 O O . LEU B 1 62 ? -13.523 -6.223 -5.57 1 98.75 62 LEU B O 1
ATOM 1837 N N . VAL B 1 63 ? -13.992 -5.441 -3.52 1 98.88 63 VAL B N 1
ATOM 1838 C CA . VAL B 1 63 ? -14.656 -6.691 -3.164 1 98.88 63 VAL B CA 1
ATOM 1839 C C . VAL B 1 63 ? -15.867 -6.902 -4.066 1 98.88 63 VAL B C 1
ATOM 1841 O O . VAL B 1 63 ? -16.172 -8.039 -4.449 1 98.88 63 VAL B O 1
ATOM 1844 N N . ALA B 1 64 ? -16.562 -5.859 -4.418 1 98.62 64 ALA B N 1
ATOM 1845 C CA . ALA B 1 64 ? -17.672 -5.98 -5.355 1 98.62 64 ALA B CA 1
ATOM 1846 C C . ALA B 1 64 ? -17.203 -6.516 -6.703 1 98.62 64 ALA B C 1
ATOM 1848 O O . ALA B 1 64 ? -17.797 -7.449 -7.246 1 98.62 64 ALA B O 1
ATOM 1849 N N . ARG B 1 65 ? -16.156 -5.969 -7.242 1 98.31 65 ARG B N 1
ATOM 1850 C CA . ARG B 1 65 ? -15.562 -6.43 -8.492 1 98.31 65 ARG B CA 1
ATOM 1851 C C . ARG B 1 65 ? -15.164 -7.898 -8.398 1 98.31 65 ARG B C 1
ATOM 1853 O O . ARG B 1 65 ? -15.414 -8.68 -9.328 1 98.31 65 ARG B O 1
ATOM 1860 N N . LEU B 1 66 ? -14.609 -8.289 -7.254 1 98.69 66 LEU B N 1
ATOM 1861 C CA . LEU B 1 66 ? -14.062 -9.633 -7.066 1 98.69 66 LEU B CA 1
ATOM 1862 C C . LEU B 1 66 ? -15.18 -10.641 -6.828 1 98.69 66 LEU B C 1
ATOM 1864 O O . LEU B 1 66 ? -14.953 -11.852 -6.898 1 98.69 66 LEU B O 1
ATOM 1868 N N . THR B 1 67 ? -16.328 -10.188 -6.578 1 98.31 67 THR B N 1
ATOM 1869 C CA . THR B 1 67 ? -17.438 -11.102 -6.32 1 98.31 67 THR B CA 1
ATOM 1870 C C . THR B 1 67 ? -18.531 -10.945 -7.375 1 98.31 67 THR B C 1
ATOM 1872 O O . THR B 1 67 ? -19.609 -11.516 -7.246 1 98.31 67 THR B O 1
ATOM 1875 N N . GLY B 1 68 ? -18.281 -10.109 -8.328 1 96.94 68 GLY B N 1
ATOM 1876 C CA . GLY B 1 68 ? -19.172 -10.016 -9.484 1 96.94 68 GLY B CA 1
ATOM 1877 C C . GLY B 1 68 ? -20.453 -9.273 -9.188 1 96.94 68 GLY B C 1
ATOM 1878 O O . GLY B 1 68 ? -21.516 -9.617 -9.719 1 96.94 68 GLY B O 1
ATOM 1879 N N . ARG B 1 69 ? -20.453 -8.367 -8.328 1 96.56 69 ARG B N 1
ATOM 1880 C CA . ARG B 1 69 ? -21.625 -7.574 -8.016 1 96.56 69 ARG B CA 1
ATOM 1881 C C . ARG B 1 69 ? -21.344 -6.082 -8.148 1 96.56 69 ARG B C 1
ATOM 1883 O O . ARG B 1 69 ? -20.172 -5.68 -8.258 1 96.56 69 ARG B O 1
ATOM 1890 N N . GLU B 1 70 ? -22.406 -5.207 -8.172 1 96.94 70 GLU B N 1
ATOM 1891 C CA . GLU B 1 70 ? -22.234 -3.756 -8.133 1 96.94 70 GLU B CA 1
ATOM 1892 C C . GLU B 1 70 ? -21.844 -3.283 -6.738 1 96.94 70 GLU B C 1
ATOM 1894 O O . GLU B 1 70 ? -22.344 -3.795 -5.734 1 96.94 70 GLU B O 1
ATOM 1899 N N . PRO B 1 71 ? -20.969 -2.348 -6.719 1 97.62 71 PRO B N 1
ATOM 1900 C CA . PRO B 1 71 ? -20.562 -1.857 -5.402 1 97.62 71 PRO B CA 1
ATOM 1901 C C . PRO B 1 71 ? -21.641 -1.018 -4.723 1 97.62 71 PRO B C 1
ATOM 1903 O O . PRO B 1 71 ? -22.422 -0.337 -5.398 1 97.62 71 PRO B O 1
ATOM 1906 N N . VAL B 1 72 ? -21.594 -1.108 -3.418 1 96.81 72 VAL B N 1
ATOM 1907 C CA . VAL B 1 72 ? -22.359 -0.163 -2.613 1 96.81 72 VAL B CA 1
ATOM 1908 C C . VAL B 1 72 ? -21.688 1.208 -2.646 1 96.81 72 VAL B C 1
ATOM 1910 O O . VAL B 1 72 ? -20.484 1.323 -2.404 1 96.81 72 VAL B O 1
ATOM 1913 N N . SER B 1 73 ? -22.406 2.201 -2.979 1 96.31 73 SER B N 1
ATOM 1914 C CA . SER B 1 73 ? -21.922 3.574 -2.873 1 96.31 73 SER B CA 1
ATOM 1915 C C . SER B 1 73 ? -22.328 4.203 -1.546 1 96.31 73 SER B C 1
ATOM 1917 O O . SER B 1 73 ? -23.516 4.332 -1.253 1 96.31 73 SER B O 1
ATOM 1919 N N . PHE B 1 74 ? -21.297 4.598 -0.776 1 96.06 74 PHE B N 1
ATOM 1920 C CA . PHE B 1 74 ? -21.609 5.223 0.506 1 96.06 74 PHE B CA 1
ATOM 1921 C C . PHE B 1 74 ? -21.828 6.723 0.339 1 96.06 74 PHE B C 1
ATOM 1923 O O . PHE B 1 74 ? -21.141 7.371 -0.451 1 96.06 74 PHE B O 1
ATOM 1930 N N . ASP B 1 75 ? -22.703 7.23 1.068 1 91.75 75 ASP B N 1
ATOM 1931 C CA . ASP B 1 75 ? -23.016 8.656 0.985 1 91.75 75 ASP B CA 1
ATOM 1932 C C . ASP B 1 75 ? -21.984 9.484 1.75 1 91.75 75 ASP B C 1
ATOM 1934 O O . ASP B 1 75 ? -21.781 9.273 2.945 1 91.75 75 ASP B O 1
ATOM 1938 N N . GLY B 1 76 ? -21.359 10.352 1.128 1 91.38 76 GLY B N 1
ATOM 1939 C CA . GLY B 1 76 ? -20.516 11.367 1.743 1 91.38 76 GLY B CA 1
ATOM 1940 C C . GLY B 1 76 ? -19.422 10.789 2.625 1 91.38 76 GLY B C 1
ATOM 1941 O O . GLY B 1 76 ? -19.203 9.578 2.633 1 91.38 76 GLY B O 1
ATOM 1942 N N . SER B 1 77 ? -18.719 11.68 3.248 1 94.38 77 SER B N 1
ATOM 1943 C CA . SER B 1 77 ? -17.688 11.312 4.223 1 94.38 77 SER B CA 1
ATOM 1944 C C . SER B 1 77 ? -18.297 11.133 5.613 1 94.38 77 SER B C 1
ATOM 1946 O O . SER B 1 77 ? -19.188 11.875 6.008 1 94.38 77 SER B O 1
ATOM 1948 N N . PRO B 1 78 ? -17.75 10.07 6.355 1 97.19 78 PRO B N 1
ATOM 1949 C CA . PRO B 1 78 ? -18.141 10.016 7.77 1 97.19 78 PRO B CA 1
ATOM 1950 C C . PRO B 1 78 ? -17.719 11.266 8.539 1 97.19 78 PRO B C 1
ATOM 1952 O O . PRO B 1 78 ? -16.672 11.836 8.273 1 97.19 78 PRO B O 1
ATOM 1955 N N . ALA B 1 79 ? -18.5 11.641 9.539 1 95.56 79 ALA B N 1
ATOM 1956 C CA . ALA B 1 79 ? -18.266 12.914 10.219 1 95.56 79 ALA B CA 1
ATOM 1957 C C . ALA B 1 79 ? -17.828 12.688 11.664 1 95.56 79 ALA B C 1
ATOM 1959 O O . ALA B 1 79 ? -17.328 13.602 12.32 1 95.56 79 ALA B O 1
ATOM 1960 N N . THR B 1 80 ? -18.078 11.461 12.148 1 97.56 80 THR B N 1
ATOM 1961 C CA . THR B 1 80 ? -17.703 11.102 13.516 1 97.56 80 THR B CA 1
ATOM 1962 C C . THR B 1 80 ? -16.906 9.805 13.539 1 97.56 80 THR B C 1
ATOM 1964 O O . THR B 1 80 ? -16.891 9.055 12.562 1 97.56 80 THR B O 1
ATOM 1967 N N . PHE B 1 81 ? -16.266 9.625 14.648 1 98.38 81 PHE B N 1
ATOM 1968 C CA . PHE B 1 81 ? -15.555 8.359 14.805 1 98.38 81 PHE B CA 1
ATOM 1969 C C . PHE B 1 81 ? -16.516 7.18 14.695 1 98.38 81 PHE B C 1
ATOM 1971 O O . PHE B 1 81 ? -16.188 6.16 14.086 1 98.38 81 PHE B O 1
ATOM 1978 N N . ALA B 1 82 ? -17.672 7.309 15.312 1 98.19 82 ALA B N 1
ATOM 1979 C CA . ALA B 1 82 ? -18.672 6.25 15.25 1 98.19 82 ALA B CA 1
ATOM 1980 C C . ALA B 1 82 ? -19.047 5.93 13.812 1 98.19 82 ALA B C 1
ATOM 1982 O O . ALA B 1 82 ? -19.156 4.758 13.438 1 98.19 82 ALA B O 1
ATOM 1983 N N . GLU B 1 83 ? -19.219 6.961 13.008 1 98.25 83 GLU B N 1
ATOM 1984 C CA . GLU B 1 83 ? -19.562 6.766 11.602 1 98.25 83 GLU B CA 1
ATOM 1985 C C . GLU B 1 83 ? -18.391 6.121 10.844 1 98.25 83 GLU B C 1
ATOM 1987 O O . GLU B 1 83 ? -18.609 5.316 9.93 1 98.25 83 GLU B O 1
ATOM 1992 N N . CYS B 1 84 ? -17.188 6.5 11.164 1 98.62 84 CYS B N 1
ATOM 1993 C CA . CYS B 1 84 ? -16.016 5.863 10.57 1 98.62 84 CYS B CA 1
ATOM 1994 C C . CYS B 1 84 ? -16.016 4.363 10.844 1 98.62 84 CYS B C 1
ATOM 1996 O O . CYS B 1 84 ? -15.836 3.561 9.93 1 98.62 84 CYS B O 1
ATOM 1998 N N . TYR B 1 85 ? -16.266 3.99 12.094 1 98.62 85 TYR B N 1
ATOM 1999 C CA . TYR B 1 85 ? -16.266 2.582 12.477 1 98.62 85 TYR B CA 1
ATOM 2000 C C . TYR B 1 85 ? -17.391 1.822 11.773 1 98.62 85 TYR B C 1
ATOM 2002 O O . TYR B 1 85 ? -17.188 0.694 11.312 1 98.62 85 TYR B O 1
ATOM 2010 N N . GLU B 1 86 ? -18.5 2.434 11.688 1 98.25 86 GLU B N 1
ATOM 2011 C CA . GLU B 1 86 ? -19.641 1.797 11.031 1 98.25 86 GLU B CA 1
ATOM 2012 C C . GLU B 1 86 ? -19.328 1.502 9.562 1 98.25 86 GLU B C 1
ATOM 2014 O O . GLU B 1 86 ? -19.656 0.424 9.062 1 98.25 86 GLU B O 1
ATOM 2019 N N . ARG B 1 87 ? -18.766 2.459 8.945 1 98.12 87 ARG B N 1
ATOM 2020 C CA . ARG B 1 87 ? -18.375 2.287 7.543 1 98.12 87 ARG B CA 1
ATOM 2021 C C . ARG B 1 87 ? -17.359 1.16 7.391 1 98.12 87 ARG B C 1
ATOM 2023 O O . ARG B 1 87 ? -17.5 0.311 6.508 1 98.12 87 ARG B O 1
ATOM 2030 N N . ILE B 1 88 ? -16.344 1.173 8.203 1 98.81 88 ILE B N 1
ATOM 2031 C CA . ILE B 1 88 ? -15.297 0.155 8.172 1 98.81 88 ILE B CA 1
ATOM 2032 C C . ILE B 1 88 ? -15.914 -1.224 8.406 1 98.81 88 ILE B C 1
ATOM 2034 O O . ILE B 1 88 ? -15.641 -2.168 7.66 1 98.81 88 ILE B O 1
ATOM 2038 N N . GLU B 1 89 ? -16.812 -1.354 9.375 1 98.69 89 GLU B N 1
ATOM 2039 C CA . GLU B 1 89 ? -17.438 -2.629 9.711 1 98.69 89 GLU B CA 1
ATOM 2040 C C . GLU B 1 89 ? -18.312 -3.135 8.57 1 98.69 89 GLU B C 1
ATOM 2042 O O . GLU B 1 89 ? -18.391 -4.344 8.328 1 98.69 89 GLU B O 1
ATOM 2047 N N . THR B 1 90 ? -18.969 -2.217 7.938 1 98.62 90 THR B N 1
ATOM 2048 C CA . THR B 1 90 ? -19.812 -2.592 6.801 1 98.62 90 THR B CA 1
ATOM 2049 C C . THR B 1 90 ? -18.969 -3.258 5.715 1 98.62 90 THR B C 1
A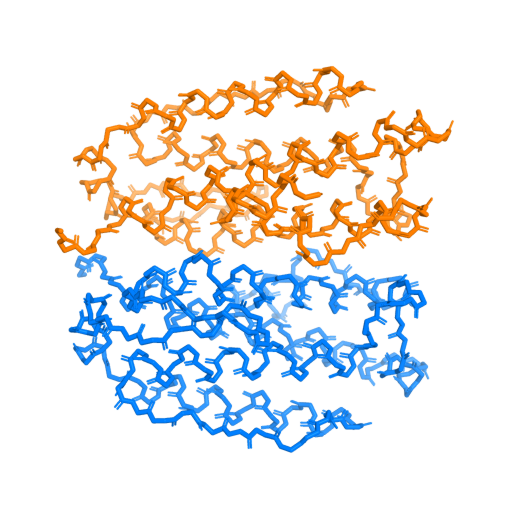TOM 2051 O O . THR B 1 90 ? -19.359 -4.305 5.188 1 98.62 90 THR B O 1
ATOM 2054 N N . VAL B 1 91 ? -17.859 -2.684 5.379 1 98.88 91 VAL B N 1
ATOM 2055 C CA . VAL B 1 91 ? -17.016 -3.242 4.332 1 98.88 91 VAL B CA 1
ATOM 2056 C C . VAL B 1 91 ? -16.359 -4.535 4.82 1 98.88 91 VAL B C 1
ATOM 2058 O O . VAL B 1 91 ? -16.25 -5.5 4.062 1 98.88 91 VAL B O 1
ATOM 2061 N N . LEU B 1 92 ? -15.953 -4.559 6.102 1 98.88 92 LEU B N 1
ATOM 2062 C CA . LEU B 1 92 ? -15.383 -5.773 6.672 1 98.88 92 LEU B CA 1
ATOM 2063 C C . LEU B 1 92 ? -16.359 -6.934 6.578 1 98.88 92 LEU B C 1
ATOM 2065 O O . LEU B 1 92 ? -15.969 -8.07 6.32 1 98.88 92 LEU B O 1
ATOM 2069 N N . LYS B 1 93 ? -17.641 -6.695 6.809 1 98.75 93 LYS B N 1
ATOM 2070 C CA . LYS B 1 93 ? -18.656 -7.734 6.668 1 98.75 93 LYS B CA 1
ATOM 2071 C C . LYS B 1 93 ? -18.703 -8.266 5.242 1 98.75 93 LYS B C 1
ATOM 2073 O O . LYS B 1 93 ? -18.766 -9.477 5.027 1 98.75 93 LYS B O 1
ATOM 2078 N N . ALA B 1 94 ? -18.688 -7.34 4.273 1 98.69 94 ALA B N 1
ATOM 2079 C CA . ALA B 1 94 ? -18.672 -7.75 2.871 1 98.69 94 ALA B CA 1
ATOM 2080 C C . ALA B 1 94 ? -17.453 -8.609 2.562 1 98.69 94 ALA B C 1
ATOM 2082 O O . ALA B 1 94 ? -17.547 -9.602 1.833 1 98.69 94 ALA B O 1
ATOM 2083 N N . LEU B 1 95 ? -16.312 -8.289 3.074 1 98.88 95 LEU B N 1
ATOM 2084 C CA . LEU B 1 95 ? -15.086 -9.039 2.855 1 98.88 95 LEU B CA 1
ATOM 2085 C C . LEU B 1 95 ? -15.172 -10.422 3.484 1 98.88 95 LEU B C 1
ATOM 2087 O O . LEU B 1 95 ? -14.727 -11.406 2.889 1 98.88 95 LEU B O 1
ATOM 2091 N N . LYS B 1 96 ? -15.719 -10.469 4.633 1 98.56 96 LYS B N 1
ATOM 2092 C CA . LYS B 1 96 ? -15.883 -11.734 5.336 1 98.56 96 LYS B CA 1
ATOM 2093 C C . LYS B 1 96 ? -16.797 -12.688 4.562 1 98.56 96 LYS B C 1
ATOM 2095 O O . LYS B 1 96 ? -16.594 -13.898 4.582 1 98.56 96 LYS B O 1
ATOM 2100 N N . GLU B 1 97 ? -17.688 -12.164 3.832 1 98.5 97 GLU B N 1
ATOM 2101 C CA . GLU B 1 97 ? -18.688 -12.945 3.131 1 98.5 97 GLU B CA 1
ATOM 2102 C C . GLU B 1 97 ? -18.234 -13.312 1.724 1 98.5 97 GLU B C 1
ATOM 2104 O O . GLU B 1 97 ? -18.891 -14.078 1.024 1 98.5 97 GLU B O 1
ATOM 2109 N N . ALA B 1 98 ? -17.109 -12.82 1.293 1 98.69 98 ALA B N 1
ATOM 2110 C CA . ALA B 1 98 ? -16.609 -13.094 -0.054 1 98.69 98 ALA B CA 1
ATOM 2111 C C . ALA B 1 98 ? -16.219 -14.562 -0.202 1 98.69 98 ALA B C 1
ATOM 2113 O O . ALA B 1 98 ? -15.383 -15.062 0.557 1 98.69 98 ALA B O 1
ATOM 2114 N N . ASP B 1 99 ? -16.781 -15.188 -1.183 1 98.69 99 ASP B N 1
ATOM 2115 C CA . ASP B 1 99 ? -16.5 -16.594 -1.436 1 98.69 99 ASP B CA 1
ATOM 2116 C C . ASP B 1 99 ? -15.164 -16.766 -2.158 1 98.69 99 ASP B C 1
ATOM 2118 O O . ASP B 1 99 ? -14.938 -16.172 -3.209 1 98.69 99 ASP B O 1
ATOM 2122 N N . LYS B 1 100 ? -14.359 -17.625 -1.67 1 98.44 100 LYS B N 1
ATOM 2123 C CA . LYS B 1 100 ? -13.008 -17.812 -2.201 1 98.44 100 LYS B CA 1
ATOM 2124 C C . LYS B 1 100 ? -13.055 -18.281 -3.65 1 98.44 100 LYS B C 1
ATOM 2126 O O . LYS B 1 100 ? -12.312 -17.781 -4.496 1 98.44 100 LYS B O 1
ATOM 2131 N N . ASP B 1 101 ? -13.922 -19.219 -3.963 1 98.38 101 ASP B N 1
ATOM 2132 C CA . ASP B 1 101 ? -14 -19.766 -5.316 1 98.38 101 ASP B CA 1
ATOM 2133 C C . ASP B 1 101 ? -14.484 -18.703 -6.305 1 98.38 101 ASP B C 1
ATOM 2135 O O . ASP B 1 101 ? -13.977 -18.625 -7.426 1 98.38 101 ASP B O 1
ATOM 2139 N N . VAL B 1 102 ? -15.438 -17.953 -5.891 1 98.56 102 VAL B N 1
ATOM 2140 C CA . VAL B 1 102 ? -15.961 -16.891 -6.746 1 98.56 102 VAL B CA 1
ATOM 2141 C C . VAL B 1 102 ? -14.859 -15.859 -7.023 1 98.56 102 VAL B C 1
ATOM 2143 O O . VAL B 1 102 ? -14.633 -15.477 -8.172 1 98.56 102 VAL B O 1
ATOM 2146 N N . VAL B 1 103 ? -14.148 -15.43 -5.984 1 98.75 103 VAL B N 1
ATOM 2147 C CA . VAL B 1 103 ? -13.078 -14.453 -6.121 1 98.75 103 VAL B CA 1
ATOM 2148 C C . VAL B 1 103 ? -12.016 -14.984 -7.082 1 98.75 103 VAL B C 1
ATOM 2150 O O . VAL B 1 103 ? -11.555 -14.258 -7.973 1 98.75 103 VAL B O 1
ATOM 2153 N N . ASN B 1 104 ? -11.672 -16.25 -6.926 1 98.38 104 ASN B N 1
ATOM 2154 C CA . ASN B 1 104 ? -10.633 -16.828 -7.766 1 98.38 104 ASN B CA 1
ATOM 2155 C C . ASN B 1 104 ? -11.078 -16.922 -9.227 1 98.38 104 ASN B C 1
ATOM 2157 O O . ASN B 1 104 ? -10.273 -16.734 -10.133 1 98.38 104 ASN B O 1
ATOM 2161 N N . ARG B 1 105 ? -12.289 -17.109 -9.445 1 97.88 105 ARG B N 1
ATOM 2162 C CA . ARG B 1 105 ? -12.805 -17.203 -10.805 1 97.88 105 ARG B CA 1
ATOM 2163 C C . ARG B 1 105 ? -12.922 -15.828 -11.445 1 97.88 105 ARG B C 1
ATOM 2165 O O . ARG B 1 105 ? -12.938 -15.711 -12.672 1 97.88 105 ARG B O 1
ATOM 2172 N N . GLN B 1 106 ? -12.969 -14.836 -10.641 1 97.88 106 GLN B N 1
ATOM 2173 C CA . GLN B 1 106 ? -13.188 -13.477 -11.133 1 97.88 106 GLN B CA 1
ATOM 2174 C C . GLN B 1 106 ? -11.883 -12.836 -11.586 1 97.88 106 GLN B C 1
ATOM 2176 O O . GLN B 1 106 ? -11.891 -11.812 -12.273 1 97.88 106 GLN B O 1
ATOM 2181 N N . ALA B 1 107 ? -10.766 -13.391 -11.32 1 98.06 107 ALA B N 1
ATOM 2182 C CA . ALA B 1 107 ? -9.461 -12.75 -11.445 1 98.06 107 ALA B CA 1
ATOM 2183 C C . ALA B 1 107 ? -9.234 -12.258 -12.875 1 98.06 107 ALA B C 1
ATOM 2185 O O . ALA B 1 107 ? -8.703 -11.164 -13.078 1 98.06 107 ALA B O 1
ATOM 2186 N N . ASP B 1 108 ? -9.734 -13.039 -13.82 1 97.94 108 ASP B N 1
ATOM 2187 C CA . ASP B 1 108 ? -9.375 -12.727 -15.203 1 97.94 108 ASP B CA 1
ATOM 2188 C C . ASP B 1 108 ? -10.555 -12.109 -15.953 1 97.94 108 ASP B C 1
ATOM 2190 O O . ASP B 1 108 ? -10.461 -11.836 -17.141 1 97.94 108 ASP B O 1
ATOM 2194 N N . VAL B 1 109 ? -11.633 -11.914 -15.258 1 97.94 109 VAL B N 1
ATOM 2195 C CA . VAL B 1 109 ? -12.797 -11.289 -15.875 1 97.94 109 VAL B CA 1
ATOM 2196 C C . VAL B 1 109 ? -12.5 -9.812 -16.141 1 97.94 109 VAL B C 1
ATOM 2198 O O . VAL B 1 109 ? -12.078 -9.078 -15.25 1 97.94 109 VAL B O 1
ATOM 2201 N N . VAL B 1 110 ? -12.688 -9.398 -17.422 1 97.12 110 VAL B N 1
ATOM 2202 C CA . VAL B 1 110 ? -12.398 -8.039 -17.859 1 97.12 110 VAL B CA 1
ATOM 2203 C C . VAL B 1 110 ? -13.656 -7.184 -17.766 1 97.12 110 VAL B C 1
ATOM 2205 O O . VAL B 1 110 ? -14.75 -7.633 -18.125 1 97.12 110 VAL B O 1
ATOM 2208 N N . ALA B 1 111 ? -13.508 -6.016 -17.234 1 95.81 111 ALA B N 1
ATOM 2209 C CA . ALA B 1 111 ? -14.602 -5.051 -17.172 1 95.81 111 ALA B CA 1
ATOM 2210 C C . ALA B 1 111 ? -14.094 -3.627 -17.375 1 95.81 111 ALA B C 1
ATOM 2212 O O . ALA B 1 111 ? -12.898 -3.357 -17.219 1 95.81 111 ALA B O 1
ATOM 2213 N N . LYS B 1 112 ? -15.055 -2.791 -17.797 1 94.31 112 LYS B N 1
ATOM 2214 C CA . LYS B 1 112 ? -14.727 -1.376 -17.953 1 94.31 112 LYS B CA 1
ATOM 2215 C C . LYS B 1 112 ? -14.391 -0.739 -16.609 1 94.31 112 LYS B C 1
ATOM 2217 O O . LYS B 1 112 ? -15.133 -0.897 -15.633 1 94.31 112 LYS B O 1
ATOM 2222 N N . THR B 1 113 ? -13.188 -0.028 -16.5 1 93.56 113 THR B N 1
ATOM 2223 C CA . THR B 1 113 ? -12.688 0.611 -15.289 1 93.56 113 THR B CA 1
ATOM 2224 C C . THR B 1 113 ? -12.484 2.107 -15.508 1 93.56 113 THR B C 1
ATOM 2226 O O . THR B 1 113 ? -11.68 2.51 -16.344 1 93.56 113 THR B O 1
ATOM 2229 N N . PRO B 1 114 ? -13.188 2.885 -14.766 1 87.94 114 PRO B N 1
ATOM 2230 C CA . PRO B 1 114 ? -12.984 4.332 -14.898 1 87.94 114 PRO B CA 1
ATOM 2231 C C . PRO B 1 114 ? -11.609 4.781 -14.422 1 87.94 114 PRO B C 1
ATOM 2233 O O . PRO B 1 114 ? -11.156 4.371 -13.344 1 87.94 114 PRO B O 1
ATOM 2236 N N . MET B 1 115 ? -10.875 5.441 -15.352 1 84.44 115 MET B N 1
ATOM 2237 C CA . MET B 1 115 ? -9.594 6.051 -15.008 1 84.44 115 MET B CA 1
ATOM 2238 C C . MET B 1 115 ? -9.695 7.574 -15.039 1 84.44 115 MET B C 1
ATOM 2240 O O . MET B 1 115 ? -9.219 8.219 -15.969 1 84.44 115 MET B O 1
ATOM 2244 N N . GLY B 1 116 ? -10.414 8.211 -14.227 1 74 116 GLY B N 1
ATOM 2245 C CA . GLY B 1 116 ? -10.727 9.625 -14.258 1 74 116 GLY B CA 1
ATOM 2246 C C . GLY B 1 116 ? -12.086 9.93 -14.852 1 74 116 GLY B C 1
ATOM 2247 O O . GLY B 1 116 ? -12.836 9.008 -15.195 1 74 116 GLY B O 1
ATOM 2248 N N . PRO B 1 117 ? -12.414 11.156 -15.039 1 76.12 117 PRO B N 1
ATOM 2249 C CA . PRO B 1 117 ? -13.758 11.547 -15.469 1 76.12 117 PRO B CA 1
ATOM 2250 C C . PRO B 1 117 ? -14.039 11.203 -16.922 1 76.12 117 PRO B C 1
ATOM 2252 O O . PRO B 1 117 ? -15.188 10.984 -17.312 1 76.12 117 PRO B O 1
ATOM 2255 N N . GLU B 1 118 ? -13.031 11.109 -17.672 1 77.69 118 GLU B N 1
ATOM 2256 C CA . GLU B 1 118 ? -13.32 10.984 -19.094 1 77.69 118 GLU B CA 1
ATOM 2257 C C . GLU B 1 118 ? -12.656 9.742 -19.688 1 77.69 118 GLU B C 1
ATOM 2259 O O . GLU B 1 118 ? -12.648 9.555 -20.891 1 77.69 118 GLU B O 1
ATOM 2264 N N . GLN B 1 119 ? -12.156 8.961 -18.922 1 82.81 119 GLN B N 1
ATOM 2265 C CA . GLN B 1 119 ? -11.414 7.832 -19.484 1 82.81 119 GLN B CA 1
ATOM 2266 C C . GLN B 1 119 ? -11.742 6.539 -18.734 1 82.81 119 GLN B C 1
ATOM 2268 O O . GLN B 1 119 ? -11.891 6.543 -17.516 1 82.81 119 GLN B O 1
ATOM 2273 N N . ALA B 1 120 ? -12.125 5.578 -19.594 1 88.75 120 ALA B N 1
ATOM 2274 C CA . ALA B 1 120 ? -12.289 4.23 -19.047 1 88.75 120 ALA B CA 1
ATOM 2275 C C . ALA B 1 120 ? -11.453 3.225 -19.828 1 88.75 120 ALA B C 1
ATOM 2277 O O . ALA B 1 120 ? -11.25 3.379 -21.047 1 88.75 120 ALA B O 1
ATOM 2278 N N . VAL B 1 121 ? -10.875 2.27 -19.109 1 91.56 121 VAL B N 1
ATOM 2279 C CA . VAL B 1 121 ? -10.055 1.244 -19.734 1 91.56 121 VAL B CA 1
ATOM 2280 C C . VAL B 1 121 ? -10.578 -0.141 -19.375 1 91.56 121 VAL B C 1
ATOM 2282 O O . VAL B 1 121 ? -11.125 -0.335 -18.281 1 91.56 121 VAL B O 1
ATOM 2285 N N . GLU B 1 122 ? -10.461 -1.059 -20.328 1 95.06 122 GLU B N 1
ATOM 2286 C CA . GLU B 1 122 ? -10.742 -2.457 -20.016 1 95.06 122 GLU B CA 1
ATOM 2287 C C . GLU B 1 122 ? -9.594 -3.086 -19.234 1 95.06 122 GLU B C 1
ATOM 2289 O O . GLU B 1 122 ? -8.43 -3.006 -19.641 1 95.06 122 GLU B O 1
ATOM 2294 N N . MET B 1 123 ? -10.039 -3.674 -18.078 1 95.31 123 MET B N 1
ATOM 2295 C CA . MET B 1 123 ? -9.031 -4.262 -17.203 1 95.31 123 MET B CA 1
ATOM 2296 C C . MET B 1 123 ? -9.594 -5.484 -16.484 1 95.31 123 MET B C 1
ATOM 2298 O O . MET B 1 123 ? -10.766 -5.512 -16.109 1 95.31 123 MET B O 1
ATOM 2302 N N . SER B 1 124 ? -8.703 -6.492 -16.359 1 97.81 124 SER B N 1
ATOM 2303 C CA . SER B 1 124 ? -9.125 -7.637 -15.555 1 97.81 124 SER B CA 1
ATOM 2304 C C . SER B 1 124 ? -9.289 -7.25 -14.086 1 97.81 124 SER B C 1
ATOM 2306 O O . SER B 1 124 ? -8.734 -6.25 -13.641 1 97.81 124 SER B O 1
ATOM 2308 N N . ALA B 1 125 ? -10.016 -8.055 -13.312 1 98.19 125 ALA B N 1
ATOM 2309 C CA . ALA B 1 125 ? -10.164 -7.828 -11.875 1 98.19 125 ALA B CA 1
ATOM 2310 C C . ALA B 1 125 ? -8.812 -7.852 -11.172 1 98.19 125 ALA B C 1
ATOM 2312 O O . ALA B 1 125 ? -8.57 -7.059 -10.258 1 98.19 125 ALA B O 1
ATOM 2313 N N . ALA B 1 126 ? -7.953 -8.727 -11.617 1 98.44 126 ALA B N 1
ATOM 2314 C CA . ALA B 1 126 ? -6.629 -8.82 -11 1 98.44 126 ALA B CA 1
ATOM 2315 C C . ALA B 1 126 ? -5.801 -7.57 -11.281 1 98.44 126 ALA B C 1
ATOM 2317 O O . ALA B 1 126 ? -5.148 -7.039 -10.383 1 98.44 126 ALA B O 1
ATOM 2318 N N . ALA B 1 127 ? -5.832 -7.137 -12.477 1 97.38 127 ALA B N 1
ATOM 2319 C CA . ALA B 1 127 ? -5.117 -5.91 -12.812 1 97.38 127 ALA B CA 1
ATOM 2320 C C . ALA B 1 127 ? -5.676 -4.723 -12.039 1 97.38 127 ALA B C 1
ATOM 2322 O O . ALA B 1 127 ? -4.922 -3.889 -11.531 1 97.38 127 ALA B O 1
ATOM 2323 N N . TYR B 1 128 ? -6.98 -4.645 -11.969 1 97.88 128 TYR B N 1
ATOM 2324 C CA . TYR B 1 128 ? -7.637 -3.598 -11.195 1 97.88 128 TYR B CA 1
ATOM 2325 C C . TYR B 1 128 ? -7.195 -3.633 -9.734 1 97.88 128 TYR B C 1
ATOM 2327 O O . TYR B 1 128 ? -6.879 -2.596 -9.148 1 97.88 128 TYR B O 1
ATOM 2335 N N . ALA B 1 129 ? -7.152 -4.801 -9.172 1 98.69 129 ALA B N 1
ATOM 2336 C CA . ALA B 1 129 ? -6.773 -4.961 -7.773 1 98.69 129 ALA B CA 1
ATOM 2337 C C . ALA B 1 129 ? -5.359 -4.445 -7.523 1 98.69 129 ALA B C 1
ATOM 2339 O O . ALA B 1 129 ? -5.137 -3.641 -6.617 1 98.69 129 ALA B O 1
ATOM 2340 N N . HIS B 1 130 ? -4.438 -4.812 -8.406 1 98.19 130 HIS B N 1
ATOM 2341 C CA . HIS B 1 130 ? -3.021 -4.637 -8.117 1 98.19 130 HIS B CA 1
ATOM 2342 C C . HIS B 1 130 ? -2.527 -3.277 -8.602 1 98.19 130 HIS B C 1
ATOM 2344 O O . HIS B 1 130 ? -1.557 -2.736 -8.07 1 98.19 130 HIS B O 1
ATOM 2350 N N . SER B 1 131 ? -3.244 -2.648 -9.531 1 97.31 131 SER B N 1
ATOM 2351 C CA . SER B 1 131 ? -2.693 -1.444 -10.141 1 97.31 131 SER B CA 1
ATOM 2352 C C . SER B 1 131 ? -3.521 -0.215 -9.789 1 97.31 131 SER B C 1
ATOM 2354 O O . SER B 1 131 ? -3.051 0.917 -9.922 1 97.31 131 SER B O 1
ATOM 2356 N N . VAL B 1 132 ? -4.75 -0.451 -9.352 1 97.38 132 VAL B N 1
ATOM 2357 C CA . VAL B 1 132 ? -5.617 0.695 -9.094 1 97.38 132 VAL B CA 1
ATOM 2358 C C . VAL B 1 132 ? -6.047 0.698 -7.625 1 97.38 132 VAL B C 1
ATOM 2360 O O . VAL B 1 132 ? -5.695 1.606 -6.871 1 97.38 132 VAL B O 1
ATOM 2363 N N . ALA B 1 133 ? -6.711 -0.39 -7.223 1 98.5 133 ALA B N 1
ATOM 2364 C CA . ALA B 1 133 ? -7.434 -0.373 -5.953 1 98.5 133 ALA B CA 1
ATOM 2365 C C . ALA B 1 133 ? -6.465 -0.439 -4.773 1 98.5 133 ALA B C 1
ATOM 2367 O O . ALA B 1 133 ? -6.457 0.452 -3.92 1 98.5 133 ALA B O 1
ATOM 2368 N N . LEU B 1 134 ? -5.566 -1.424 -4.77 1 98.75 134 LEU B N 1
ATOM 2369 C CA . LEU B 1 134 ? -4.711 -1.629 -3.605 1 98.75 134 LEU B CA 1
ATOM 2370 C C . LEU B 1 134 ? -3.732 -0.472 -3.439 1 98.75 134 LEU B C 1
ATOM 2372 O O . LEU B 1 134 ? -3.555 0.043 -2.334 1 98.75 134 LEU B O 1
ATOM 2376 N N . PRO B 1 135 ? -3.123 0.03 -4.535 1 98.69 135 PRO B N 1
ATOM 2377 C CA . PRO B 1 135 ? -2.273 1.209 -4.359 1 98.69 135 PRO B CA 1
ATOM 2378 C C . PRO B 1 135 ? -3.025 2.398 -3.766 1 98.69 135 PRO B C 1
ATOM 2380 O O . PRO B 1 135 ? -2.494 3.1 -2.9 1 98.69 135 PRO B O 1
ATOM 2383 N N . ASN B 1 136 ? -4.266 2.611 -4.168 1 98.5 136 ASN B N 1
ATOM 2384 C CA . ASN B 1 136 ? -5.082 3.701 -3.641 1 98.5 136 ASN B CA 1
ATOM 2385 C C . ASN B 1 136 ? -5.406 3.496 -2.164 1 98.5 136 ASN B C 1
ATOM 2387 O O . ASN B 1 136 ? -5.293 4.426 -1.363 1 98.5 136 ASN B O 1
ATOM 2391 N N . ILE B 1 137 ? -5.762 2.307 -1.882 1 98.94 137 ILE B N 1
ATOM 2392 C CA . ILE B 1 137 ? -6.184 1.981 -0.522 1 98.94 137 ILE B CA 1
ATOM 2393 C C . ILE B 1 137 ? -5 2.127 0.431 1 98.94 137 ILE B C 1
ATOM 2395 O O . ILE B 1 137 ? -5.125 2.734 1.497 1 98.94 137 ILE B O 1
ATOM 2399 N N . TYR B 1 138 ? -3.809 1.623 0.057 1 98.94 138 TYR B N 1
ATOM 2400 C CA . TYR B 1 138 ? -2.607 1.783 0.867 1 98.94 138 TYR B CA 1
ATOM 2401 C C . TYR B 1 138 ? -2.246 3.256 1.022 1 98.94 138 TYR B C 1
ATOM 2403 O O . TYR B 1 138 ? -1.826 3.688 2.098 1 98.94 138 TYR B O 1
ATOM 2411 N N . PHE B 1 139 ? -2.408 4.02 -0.057 1 98.88 139 PHE B N 1
ATOM 2412 C CA . PHE B 1 139 ? -2.098 5.441 -0.011 1 98.88 139 PHE B CA 1
ATOM 2413 C C . PHE B 1 139 ? -2.928 6.145 1.058 1 98.88 139 PHE B C 1
ATOM 2415 O O . PHE B 1 139 ? -2.387 6.879 1.887 1 98.88 139 PHE B O 1
ATOM 2422 N N . HIS B 1 140 ? -4.172 5.867 1.062 1 98.88 140 HIS B N 1
ATOM 2423 C CA . HIS B 1 140 ? -5.059 6.609 1.951 1 98.88 140 HIS B CA 1
ATOM 2424 C C . HIS B 1 140 ? -4.965 6.09 3.381 1 98.88 140 HIS B C 1
ATOM 2426 O O . HIS B 1 140 ? -5.105 6.859 4.336 1 98.88 140 HIS B O 1
ATOM 2432 N N . LEU B 1 141 ? -4.676 4.812 3.566 1 98.94 141 LEU B N 1
ATOM 2433 C CA . LEU B 1 141 ? -4.375 4.309 4.902 1 98.94 141 LEU B CA 1
ATOM 2434 C C . LEU B 1 141 ? -3.152 5.012 5.488 1 98.94 141 LEU B C 1
ATOM 2436 O O . LEU B 1 141 ? -3.199 5.516 6.609 1 98.94 141 LEU B O 1
ATOM 2440 N N . THR B 1 142 ? -2.092 5.035 4.695 1 98.88 142 THR B N 1
ATOM 2441 C CA . THR B 1 142 ? -0.841 5.617 5.168 1 98.88 142 THR B CA 1
ATOM 2442 C C . THR B 1 142 ? -0.99 7.121 5.383 1 98.88 142 THR B C 1
ATOM 2444 O O . THR B 1 142 ? -0.413 7.684 6.316 1 98.88 142 THR B O 1
ATOM 2447 N N . THR B 1 143 ? -1.772 7.77 4.496 1 98.81 143 THR B N 1
ATOM 2448 C CA . THR B 1 143 ? -2.018 9.195 4.66 1 98.81 143 THR B CA 1
ATOM 2449 C C . THR B 1 143 ? -2.793 9.469 5.945 1 98.81 143 THR B C 1
ATOM 2451 O O . THR B 1 143 ? -2.482 10.414 6.68 1 98.81 143 THR B O 1
ATOM 2454 N N . ALA B 1 144 ? -3.803 8.602 6.223 1 98.88 144 ALA B N 1
ATOM 2455 C CA . ALA B 1 144 ? -4.512 8.719 7.492 1 98.88 144 ALA B CA 1
ATOM 2456 C C . ALA B 1 144 ? -3.553 8.586 8.672 1 98.88 144 ALA B C 1
ATOM 2458 O O . ALA B 1 144 ? -3.582 9.398 9.602 1 98.88 144 ALA B O 1
ATOM 2459 N N . TYR B 1 145 ? -2.693 7.613 8.617 1 98.75 145 TYR B N 1
ATOM 2460 C CA . TYR B 1 145 ? -1.656 7.398 9.617 1 98.75 145 TYR B CA 1
ATOM 2461 C C . TYR B 1 145 ? -0.783 8.641 9.773 1 98.75 145 TYR B C 1
ATOM 2463 O O . TYR B 1 145 ? -0.529 9.094 10.891 1 98.75 145 TYR B O 1
ATOM 2471 N N . GLY B 1 146 ? -0.38 9.211 8.664 1 98.5 146 GLY B N 1
ATOM 2472 C CA . GLY B 1 146 ? 0.477 10.391 8.664 1 98.5 146 GLY B CA 1
ATOM 2473 C C . GLY B 1 146 ? -0.185 11.609 9.273 1 98.5 146 GLY B C 1
ATOM 2474 O O . GLY B 1 146 ? 0.454 12.367 10.008 1 98.5 146 GLY B O 1
ATOM 2475 N N . ILE B 1 147 ? -1.437 11.812 8.93 1 98.38 147 ILE B N 1
ATOM 2476 C CA . ILE B 1 147 ? -2.193 12.914 9.508 1 98.38 147 ILE B CA 1
ATOM 2477 C C . ILE B 1 147 ? -2.205 12.789 11.031 1 98.38 147 ILE B C 1
ATOM 2479 O O . ILE B 1 147 ? -1.918 13.758 11.734 1 98.38 147 ILE B O 1
ATOM 2483 N N . LEU B 1 148 ? -2.49 11.617 11.516 1 98.5 148 LEU B N 1
ATOM 2484 C CA . LEU B 1 148 ? -2.602 11.391 12.945 1 98.5 148 LEU B CA 1
ATOM 2485 C C . LEU B 1 148 ? -1.257 11.602 13.641 1 98.5 148 LEU B C 1
ATOM 2487 O O . LEU B 1 148 ? -1.188 12.219 14.703 1 98.5 148 LEU B O 1
ATOM 2491 N N . ARG B 1 149 ? -0.197 11.172 13.039 1 97.69 149 ARG B N 1
ATOM 2492 C CA . ARG B 1 149 ? 1.136 11.391 13.594 1 97.69 149 ARG B CA 1
ATOM 2493 C C . ARG B 1 149 ? 1.468 12.875 13.648 1 97.69 149 ARG B C 1
ATOM 2495 O O . ARG B 1 149 ? 1.962 13.367 14.664 1 97.69 149 ARG B O 1
ATOM 2502 N N . LYS B 1 150 ? 1.2 13.453 12.57 1 95.81 150 LYS B N 1
ATOM 2503 C CA . LYS B 1 150 ? 1.478 14.883 12.477 1 95.81 150 LYS B CA 1
ATOM 2504 C C . LYS B 1 150 ? 0.749 15.656 13.578 1 95.81 150 LYS B C 1
ATOM 2506 O O . LYS B 1 150 ? 1.282 16.625 14.117 1 95.81 150 LYS B O 1
ATOM 2511 N N . GLU B 1 151 ? -0.427 15.195 13.93 1 96.5 151 GLU B N 1
ATOM 2512 C CA . GLU B 1 151 ? -1.268 15.891 14.906 1 96.5 151 GLU B CA 1
ATOM 2513 C C . GLU B 1 151 ? -0.972 15.422 16.328 1 96.5 151 GLU B C 1
ATOM 2515 O O . GLU B 1 151 ? -1.667 15.805 17.266 1 96.5 151 GLU B O 1
ATOM 2520 N N . GLY B 1 152 ? -0.063 14.57 16.516 1 95.56 152 GLY B N 1
ATOM 2521 C CA . GLY B 1 152 ? 0.446 14.266 17.844 1 95.56 152 GLY B CA 1
ATOM 2522 C C . GLY B 1 152 ? -0.086 12.961 18.406 1 95.56 152 GLY B C 1
ATOM 2523 O O . GLY B 1 152 ? 0.142 12.648 19.578 1 95.56 152 GLY B O 1
ATOM 2524 N N . VAL B 1 153 ? -0.872 12.25 17.594 1 97.56 153 VAL B N 1
ATOM 2525 C CA . VAL B 1 153 ? -1.287 10.93 18.047 1 97.56 153 VAL B CA 1
ATOM 2526 C C . VAL B 1 153 ? -0.08 10 18.094 1 97.56 153 VAL B C 1
ATOM 2528 O O . VAL B 1 153 ? 0.703 9.93 17.156 1 97.56 153 VAL B O 1
ATOM 2531 N N . GLU B 1 154 ? 0.138 9.266 19.203 1 96.69 154 GLU B N 1
ATOM 2532 C CA . GLU B 1 154 ? 1.294 8.398 19.391 1 96.69 154 GLU B CA 1
ATOM 2533 C C . GLU B 1 154 ? 1.096 7.051 18.703 1 96.69 154 GLU B C 1
ATOM 2535 O O . GLU B 1 154 ? 0.644 6.086 19.328 1 96.69 154 GLU B O 1
ATOM 2540 N N . LEU B 1 155 ? 1.474 7.055 17.5 1 97.5 155 LEU B N 1
ATOM 2541 C CA . LEU B 1 155 ? 1.428 5.832 16.703 1 97.5 155 LEU B CA 1
ATOM 2542 C C . LEU B 1 155 ? 2.834 5.367 16.344 1 97.5 155 LEU B C 1
ATOM 2544 O O . LEU B 1 155 ? 3.725 6.191 16.109 1 97.5 155 LEU B O 1
ATOM 2548 N N . GLY B 1 156 ? 3.033 4.066 16.344 1 96.25 156 GLY B N 1
ATOM 2549 C CA . GLY B 1 156 ? 4.234 3.453 15.812 1 96.25 156 GLY B CA 1
ATOM 2550 C C . GLY B 1 156 ? 3.953 2.438 14.719 1 96.25 156 GLY B C 1
ATOM 2551 O O . GLY B 1 156 ? 2.795 2.215 14.359 1 96.25 156 GLY B O 1
ATOM 2552 N N . LYS B 1 157 ? 5.031 1.865 14.258 1 94.31 157 LYS B N 1
ATOM 2553 C CA . LYS B 1 157 ? 4.91 0.898 13.172 1 94.31 157 LYS B CA 1
ATOM 2554 C C . LYS B 1 157 ? 4.082 -0.31 13.602 1 94.31 157 LYS B C 1
ATOM 2556 O O . LYS B 1 157 ? 3.344 -0.879 12.789 1 94.31 157 LYS B O 1
ATOM 2561 N N . ARG B 1 158 ? 4.055 -0.639 14.812 1 94.19 158 ARG B N 1
ATOM 2562 C CA . ARG B 1 158 ? 3.242 -1.743 15.312 1 94.19 158 ARG B CA 1
ATOM 2563 C C . ARG B 1 158 ? 1.755 -1.45 15.141 1 94.19 158 ARG B C 1
ATOM 2565 O O . ARG B 1 158 ? 0.971 -2.352 14.828 1 94.19 158 ARG B O 1
ATOM 2572 N N . ASP B 1 159 ? 1.399 -0.243 15.312 1 97.44 159 ASP B N 1
ATOM 2573 C CA . ASP B 1 159 ? 0.003 0.138 15.125 1 97.44 159 ASP B CA 1
ATOM 2574 C C . ASP B 1 159 ? -0.421 -0.032 13.664 1 97.44 159 ASP B C 1
ATOM 2576 O O . ASP B 1 159 ? -1.56 -0.415 13.383 1 97.44 159 ASP B O 1
ATOM 2580 N N . TYR B 1 160 ? 0.492 0.259 12.781 1 97.75 160 TYR B N 1
ATOM 2581 C CA . TYR B 1 160 ? 0.203 0.095 11.359 1 97.75 160 TYR B CA 1
ATOM 2582 C C . TYR B 1 160 ? 0.019 -1.376 11.008 1 97.75 160 TYR B C 1
ATOM 2584 O O . TYR B 1 160 ? -0.789 -1.717 10.133 1 97.75 160 TYR B O 1
ATOM 2592 N N . TYR B 1 161 ? 0.666 -2.219 11.773 1 96.81 161 TYR B N 1
ATOM 2593 C CA . TYR B 1 161 ? 0.703 -3.625 11.391 1 96.81 161 TYR B CA 1
ATOM 2594 C C . TYR B 1 161 ? -0.318 -4.434 12.18 1 96.81 161 TYR B C 1
ATOM 2596 O O . TYR B 1 161 ? -0.44 -5.645 11.992 1 96.81 161 TYR B O 1
ATOM 2604 N N . VAL B 1 162 ? -1.071 -3.816 12.992 1 96.81 162 VAL B N 1
ATOM 2605 C CA . VAL B 1 162 ? -1.997 -4.547 13.852 1 96.81 162 VAL B CA 1
ATOM 2606 C C . VAL B 1 162 ? -2.982 -5.34 12.992 1 96.81 162 VAL B C 1
ATOM 2608 O O . VAL B 1 162 ? -3.336 -6.473 13.328 1 96.81 162 VAL B O 1
ATOM 2611 N N . GLY B 1 163 ? -3.395 -4.816 11.93 1 97.38 163 GLY B N 1
ATOM 2612 C CA . GLY B 1 163 ? -4.324 -5.52 11.062 1 97.38 163 GLY B CA 1
ATOM 2613 C C . GLY B 1 163 ? -3.693 -6.699 10.344 1 97.38 163 GLY B C 1
ATOM 2614 O O . GLY B 1 163 ? -4.379 -7.668 10.016 1 97.38 163 GLY B O 1
ATOM 2615 N N . PHE B 1 164 ? -2.381 -6.676 10.148 1 96.44 164 PHE B N 1
ATOM 2616 C CA . PHE B 1 164 ? -1.643 -7.73 9.461 1 96.44 164 PHE B CA 1
ATOM 2617 C C . PHE B 1 164 ? -1.185 -8.797 10.445 1 96.44 164 PHE B C 1
ATOM 2619 O O . PHE B 1 164 ? -1 -9.961 10.07 1 96.44 164 PHE B O 1
ATOM 2626 N N . PHE B 1 165 ? -0.995 -8.328 11.648 1 92.25 165 PHE B N 1
ATOM 2627 C CA . PHE B 1 165 ? -0.624 -9.203 12.758 1 92.25 165 PHE B CA 1
ATOM 2628 C C . PHE B 1 165 ? -1.392 -8.828 14.023 1 92.25 165 PHE B C 1
ATOM 2630 O O . PHE B 1 165 ? -0.868 -8.125 14.883 1 92.25 165 PHE B O 1
ATOM 2637 N N . PRO B 1 166 ? -2.543 -9.453 14.164 1 81.44 166 PRO B N 1
ATOM 2638 C CA . PRO B 1 166 ? -3.422 -9.023 15.258 1 81.44 166 PRO B CA 1
ATOM 2639 C C . PRO B 1 166 ? -2.783 -9.203 16.625 1 81.44 166 PRO B C 1
ATOM 2641 O O . PRO B 1 166 ? -3.133 -8.492 17.578 1 81.44 166 PRO B O 1
ATOM 2644 N N . MET B 1 167 ? -1.865 -10.008 16.719 1 75.25 167 MET B N 1
ATOM 2645 C CA . MET B 1 167 ? -1.208 -10.242 18 1 75.25 167 MET B CA 1
ATOM 2646 C C . MET B 1 167 ? -0.402 -9.023 18.422 1 75.25 167 MET B C 1
ATOM 2648 O O . MET B 1 167 ? -0.019 -8.898 19.594 1 75.25 167 MET B O 1
ATOM 2652 N N . LEU B 1 168 ? -0.116 -8.164 17.547 1 72.56 168 LEU B N 1
ATOM 2653 C CA . LEU B 1 168 ? 0.642 -6.949 17.844 1 72.56 168 LEU B CA 1
ATOM 2654 C C . LEU B 1 168 ? -0.247 -5.898 18.5 1 72.56 168 LEU B C 1
ATOM 2656 O O . LEU B 1 168 ? 0.253 -4.941 19.094 1 72.56 168 LEU B O 1
ATOM 2660 N N . GLY B 1 169 ? -1.516 -5.902 18.297 1 58.91 169 GLY B N 1
ATOM 2661 C CA . GLY B 1 169 ? -2.459 -4.938 18.844 1 58.91 169 GLY B CA 1
ATOM 2662 C C . GLY B 1 169 ? -2.717 -5.121 20.328 1 58.91 169 GLY B C 1
ATOM 2663 O O . GLY B 1 169 ? -3.277 -4.238 20.984 1 58.91 169 GLY B O 1
ATOM 2664 N N . GLY B 1 170 ? -2.498 -6.309 20.953 1 53.84 170 GLY B N 1
ATOM 2665 C CA . GLY B 1 170 ? -2.756 -6.613 22.359 1 53.84 170 GLY B CA 1
ATOM 2666 C C . GLY B 1 170 ? -1.737 -6 23.297 1 53.84 170 GLY B C 1
ATOM 2667 O O . GLY B 1 170 ? -1.854 -6.133 24.516 1 53.84 170 GLY B O 1
ATOM 2668 N N . GLN B 1 171 ? -0.663 -5.496 22.812 1 39.88 171 GLN B N 1
ATOM 2669 C CA . GLN B 1 171 ? 0.238 -4.988 23.844 1 39.88 171 GLN B CA 1
ATOM 2670 C C . GLN B 1 171 ? -0.014 -3.51 24.109 1 39.88 171 GLN B C 1
ATOM 2672 O O . GLN B 1 171 ? -0.339 -2.752 23.188 1 39.88 171 GLN B O 1
#

=== Feature glossary ===
Legend for the data blocks above and below:

— What the protein is —

The amino-acid sequence is the protein's primary structure: the linear order of residues from the N-terminus to the C-terminus, written in one-letter code. Everything else here — the 3D c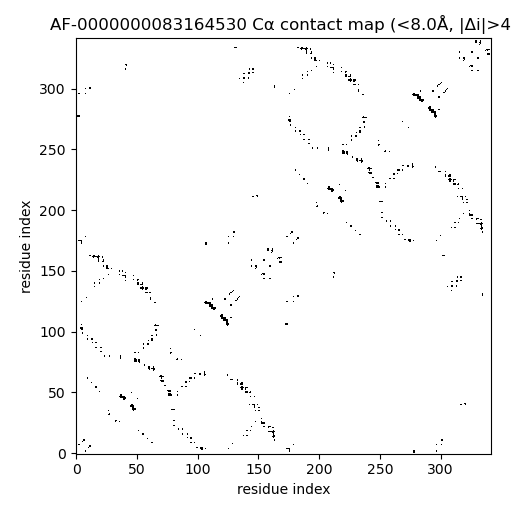oordinates, the secondary structure, the domain annotations — is ultimately a consequence of this string.

Functional annotations link the protein to curated databases. InterPro entries identify conserved domains and families by matching the sequence against member-database signatures (Pfam, PROSITE, CDD, …). Gene Ontology (GO) terms describe molecular function, biological process, and cellular component in a controlled vocabulary. CATH places the structure in a hierarchical fold classification (Class/Architecture/Topology/Homologous-superfamily). The organism is the source species.

— Where its atoms are —

Atomic coordinates in PDBx/mmCIF format — the same representation the Protein Data Bank distributes. Each line of the _atom_site loop places one backbone atom in Cartesian space (units: ångströms, origin: arbitrary).

The six renders are orthographic views along the three Cartesian axes in both directions. Representation (cartoon, sticks, or surface) and color scheme (sequence-rainbow or by-chain) vary across proteins so the training set covers all the common visualization conventions.

— Local backbone conformation —

Eight-state secondary structure (DSSP): H is the canonical α-helix, G the tighter 3₁₀-helix, I the wider π-helix; E/B are β-structure, T and S are turns and bends, and '-' is everything else. DSSP derives these from the pattern of main-chain N–H···O=C hydrogen bonds, not from the sequence.

Three-state secondary structure (P-SEA) collapses the eight DSSP classes into helix (a), strand (b), and coil (c). P-SEA assigns these from Cα geometry alone — distances and angles — without requiring backbone oxygens, so it works on any Cα trace.

φ (phi) and ψ (psi) are the two rotatable backbone dihedrals per residue: φ is the C(i-1)–N–Cα–C torsion, ψ is the N–Cα–C–N(i+1) torsion, both in degrees on (−180°, 180°]. α-helical residues cluster near (−60°, −45°); β-strand residues near (−120°, +130°). A Ramachandran plot is simply a scatter of (φ, ψ) for every residue.

— Global shape and packing —

The geometric summary reports three shape descriptors. Rg (radius of gyration) measures how spread out the Cα atoms are about their centre of mass; compact globular proteins have small Rg, elongated or unfolded ones large. Cα contacts (<8 Å, |i−j|>4) count long-range residue pairs in spatial proximity — high for tightly packed folds, near zero for rods or random coil. The bounding-box extents give the protein's footprint along x, y, z in Å.

SASA measures how much of the protein is reachable by solvent. It is computed by rolling a water-sized probe over the atomic surface and summing the exposed area (Å²). Per-residue SASA distinguishes core (buried, low SASA) from surface (exposed, high SASA) residues; total SASA is a whole-molecule size measure.

Plot images: a contact map (which residues are close in 3D, as an N×N binary image), a Ramachandran scatter (backbone torsion angles, revealing secondary-structure composition at a glanc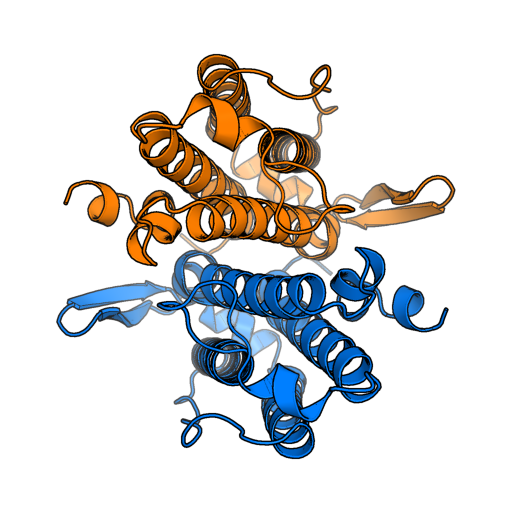e), and — for AlphaFold structures — a PAE heatmap (pairwise prediction confidence).

— Structural neighborhood —

A 3Di character summarizes, for each residue, the relative orientation of the Cα frame of its nearest spatial neighbor. Because it encodes fold topology rather than chemistry, 3Di alignments detect remote structural similarity that sequence alignment misses.

The Foldseek neighbor list gives the closest experimentally determined structures in the PDB, ranked by structural alignment. TM-score near 1 means near-identical fold; near 0.3 means only rough topology match. This is how one finds what a novel AlphaFold prediction most resembles in the solved-structure universe.

— Confidence and disorder —

For AlphaFold models, the B-factor field carries pLDDT — the model's own estimate of local accuracy on a 0–100 scale. Regions with pLDDT<50 should be treated as essentially unmodeled; they often correspond to intrinsically disordered segments.

Crystallographic B-factors measure how much each atom's electron density is smeared out, in Å². They rise in mobile loops and surface residues and fall in the buried interior. In AlphaFold models this column is repurposed to hold pLDDT instead.

Predicted Aligned Error (PAE) is an AlphaFold confidence matrix: entry (i, j) is the expected error in the position of residue j, in ångströms, when the prediction is superimposed on the true structure at residue i. Low PAE within a block of residues means that block is internally rigid and well-predicted; high PAE between two blocks means their relative placement is uncertain even if each block individually is confident.